Protein AF-A0AAD7CP14-F1 (afdb_monomer_lite)

Structure (mmC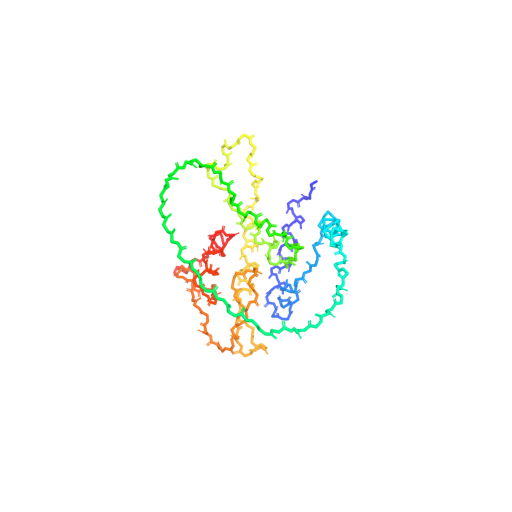IF, N/CA/C/O backbone):
data_AF-A0AAD7CP14-F1
#
_entry.id   AF-A0AAD7CP14-F1
#
loop_
_atom_site.group_PDB
_atom_site.id
_atom_site.type_symbol
_atom_site.label_atom_id
_atom_site.label_alt_id
_atom_site.label_comp_id
_atom_site.label_asym_id
_atom_site.label_entity_id
_atom_site.label_seq_id
_atom_site.pdbx_PDB_ins_code
_atom_site.Cartn_x
_atom_site.Cartn_y
_atom_site.Cartn_z
_atom_site.occupancy
_atom_site.B_iso_or_equiv
_atom_site.auth_seq_id
_atom_site.auth_comp_id
_atom_site.auth_asym_id
_atom_site.auth_atom_id
_atom_site.pdbx_PDB_model_num
ATOM 1 N N . PRO A 1 1 ? 14.178 -13.430 -18.174 1.00 68.81 1 PRO A N 1
ATOM 2 C CA . PRO A 1 1 ? 13.305 -12.297 -17.774 1.00 68.81 1 PRO A CA 1
ATOM 3 C C . PRO A 1 1 ? 11.847 -12.621 -18.118 1.00 68.81 1 PRO A C 1
ATOM 5 O O . PRO A 1 1 ? 11.617 -13.203 -19.173 1.00 68.81 1 PRO A O 1
ATOM 8 N N . TYR A 1 2 ? 10.896 -12.315 -17.233 1.00 84.12 2 TYR A N 1
ATOM 9 C CA . TYR A 1 2 ? 9.467 -12.432 -17.557 1.00 84.12 2 TYR A CA 1
ATOM 10 C C . TYR A 1 2 ? 9.058 -11.301 -18.503 1.00 84.12 2 TYR A C 1
ATOM 12 O O . TYR A 1 2 ? 9.671 -10.234 -18.464 1.00 84.12 2 TYR A O 1
ATOM 20 N N . ARG A 1 3 ? 8.051 -11.533 -19.349 1.00 92.69 3 ARG A N 1
ATOM 21 C CA . ARG A 1 3 ? 7.529 -10.497 -20.244 1.00 92.69 3 ARG A CA 1
ATOM 22 C C . ARG A 1 3 ? 6.666 -9.510 -19.466 1.00 92.69 3 ARG A C 1
ATOM 24 O O . ARG A 1 3 ? 5.916 -9.914 -18.576 1.00 92.69 3 ARG A O 1
ATOM 31 N N . ASP A 1 4 ? 6.726 -8.236 -19.837 1.00 92.50 4 ASP A N 1
ATOM 32 C CA . ASP A 1 4 ? 5.948 -7.186 -19.172 1.00 92.50 4 ASP A CA 1
ATOM 33 C C . ASP A 1 4 ? 4.435 -7.434 -19.275 1.00 92.50 4 ASP A C 1
ATOM 35 O O . ASP A 1 4 ? 3.702 -7.138 -18.331 1.00 92.50 4 ASP A O 1
ATOM 39 N N . GLU A 1 5 ? 3.963 -8.049 -20.366 1.00 95.12 5 GLU A N 1
ATOM 40 C CA . GLU A 1 5 ? 2.548 -8.396 -20.538 1.00 95.12 5 GLU A CA 1
ATOM 41 C C . GLU A 1 5 ? 2.063 -9.421 -19.500 1.00 95.12 5 GLU A C 1
ATOM 43 O O . GLU A 1 5 ? 0.985 -9.257 -18.923 1.00 95.12 5 GLU A O 1
ATOM 48 N N . ASP A 1 6 ? 2.873 -10.442 -19.207 1.00 95.69 6 ASP A N 1
ATOM 49 C CA . ASP A 1 6 ? 2.541 -11.484 -18.227 1.00 95.69 6 ASP A CA 1
ATOM 50 C C . ASP A 1 6 ? 2.514 -10.911 -16.803 1.00 95.69 6 ASP A C 1
ATOM 52 O O . ASP A 1 6 ? 1.639 -11.233 -15.987 1.00 95.69 6 ASP A O 1
ATOM 56 N N . VAL A 1 7 ? 3.460 -10.013 -16.503 1.00 94.75 7 VAL A N 1
ATOM 57 C CA . VAL A 1 7 ? 3.509 -9.279 -15.231 1.00 94.75 7 VAL A CA 1
ATOM 58 C C . VAL A 1 7 ? 2.275 -8.391 -15.091 1.00 94.75 7 VAL A C 1
ATOM 60 O O . VAL A 1 7 ? 1.623 -8.393 -14.043 1.00 94.75 7 VAL A O 1
ATOM 63 N N . LEU A 1 8 ? 1.919 -7.660 -16.148 1.00 96.00 8 LEU A N 1
ATOM 64 C CA . LEU A 1 8 ? 0.751 -6.790 -16.174 1.00 96.00 8 LEU A CA 1
ATOM 65 C C . LEU A 1 8 ? -0.546 -7.578 -15.953 1.00 96.00 8 LEU A C 1
ATOM 67 O O . LEU A 1 8 ? -1.340 -7.198 -15.090 1.00 96.00 8 LEU A O 1
ATOM 71 N N . LEU A 1 9 ? -0.738 -8.694 -16.664 1.00 97.38 9 LEU A N 1
ATOM 72 C CA . LEU A 1 9 ? -1.905 -9.567 -16.507 1.00 97.38 9 LEU A CA 1
ATOM 73 C C . LEU A 1 9 ? -2.018 -10.098 -15.070 1.00 97.38 9 LEU A C 1
ATOM 75 O O . LEU A 1 9 ? -3.093 -10.071 -14.464 1.00 97.38 9 LEU A O 1
ATOM 79 N N . SER A 1 10 ? -0.892 -10.509 -14.487 1.00 97.62 10 SER A N 1
ATOM 80 C CA . SER A 1 10 ? -0.830 -10.988 -13.103 1.00 97.62 10 SER A CA 1
ATOM 81 C C . SER A 1 10 ? -1.234 -9.902 -12.099 1.00 97.62 10 SER A C 1
ATOM 83 O O . SER A 1 10 ? -2.011 -10.158 -11.174 1.00 97.62 10 SER A O 1
ATOM 85 N N . LEU A 1 11 ? -0.757 -8.667 -12.286 1.00 98.12 11 LEU A N 1
ATOM 86 C CA . LEU A 1 11 ? -1.122 -7.534 -11.432 1.00 98.12 11 LEU A CA 1
ATOM 87 C C . LEU A 1 11 ? -2.588 -7.127 -11.608 1.00 98.12 11 LEU A C 1
ATOM 89 O O . LEU A 1 11 ? -3.245 -6.790 -10.625 1.00 98.12 11 LEU A O 1
ATOM 93 N N . GLN A 1 12 ? -3.136 -7.192 -12.819 1.00 98.31 12 GLN A N 1
ATOM 94 C CA . GLN A 1 12 ? -4.556 -6.929 -13.065 1.00 98.31 12 GLN A CA 1
ATOM 95 C C . GLN A 1 12 ? -5.452 -7.939 -12.343 1.00 98.31 12 GLN A C 1
ATOM 97 O O . GLN A 1 12 ? -6.387 -7.544 -11.636 1.00 98.31 12 GLN A O 1
ATOM 102 N N . LEU A 1 13 ? -5.128 -9.232 -12.440 1.00 98.44 13 LEU A N 1
ATOM 103 C CA . LEU A 1 13 ? -5.826 -10.282 -11.701 1.00 98.44 13 LEU A CA 1
ATOM 104 C C . LEU A 1 13 ? -5.729 -10.043 -10.189 1.00 98.44 13 LEU A C 1
ATOM 106 O O . LEU A 1 13 ? -6.739 -10.059 -9.484 1.00 98.44 13 LEU A O 1
ATOM 110 N N . LEU A 1 14 ? -4.531 -9.748 -9.681 1.00 98.31 14 LEU A N 1
ATOM 111 C CA . LEU A 1 14 ? -4.318 -9.487 -8.260 1.00 98.31 14 LEU A CA 1
ATOM 112 C C . LEU A 1 14 ? -5.059 -8.226 -7.778 1.00 98.31 14 LEU A C 1
ATOM 114 O O . LEU A 1 14 ? -5.601 -8.193 -6.668 1.00 98.31 14 LEU A O 1
ATOM 118 N N . ALA A 1 15 ? -5.152 -7.193 -8.616 1.00 98.31 15 ALA A N 1
ATOM 119 C CA . ALA A 1 15 ? -5.935 -5.990 -8.353 1.00 98.31 15 ALA A CA 1
ATOM 120 C C . ALA A 1 15 ? -7.433 -6.296 -8.261 1.00 98.31 15 ALA A C 1
ATOM 122 O O . ALA A 1 15 ? -8.113 -5.748 -7.393 1.00 98.31 15 ALA A O 1
ATOM 123 N N . TYR A 1 16 ? -7.944 -7.178 -9.121 1.00 98.25 16 TYR A N 1
ATOM 124 C CA . TYR A 1 16 ? -9.329 -7.630 -9.070 1.00 98.25 16 TYR A CA 1
ATOM 125 C C . TYR A 1 16 ? -9.607 -8.450 -7.806 1.00 98.25 16 TYR A C 1
ATOM 127 O O . TYR A 1 16 ? -10.492 -8.100 -7.025 1.00 98.25 16 TYR A O 1
ATOM 135 N N . LEU A 1 17 ? -8.795 -9.477 -7.549 1.00 98.12 17 LEU A N 1
ATOM 136 C CA . LEU A 1 17 ? -8.926 -10.357 -6.388 1.00 98.12 17 LEU A CA 1
ATOM 137 C C . LEU A 1 17 ? -8.793 -9.597 -5.059 1.00 98.12 17 LEU A C 1
ATOM 139 O O . LEU A 1 17 ? -9.545 -9.837 -4.117 1.00 98.12 17 LEU A O 1
ATOM 143 N N . SER A 1 18 ? -7.900 -8.607 -4.987 1.00 96.88 18 SER A N 1
ATOM 144 C CA . SER A 1 18 ? -7.745 -7.761 -3.795 1.00 96.88 18 SER A CA 1
ATOM 145 C C . SER A 1 18 ? -8.926 -6.813 -3.540 1.00 96.88 18 SER A C 1
ATOM 147 O O . SER A 1 18 ? -8.939 -6.131 -2.519 1.00 96.88 18 SER A O 1
ATOM 149 N N . LYS A 1 19 ? -9.956 -6.748 -4.394 1.00 94.62 19 LYS A N 1
ATOM 150 C CA . LYS A 1 19 ? -11.196 -6.026 -4.048 1.00 94.62 19 LYS A CA 1
ATOM 151 C C . LYS A 1 19 ? -11.982 -6.741 -2.947 1.00 94.62 19 LYS A C 1
ATOM 153 O O . LYS A 1 19 ? -12.671 -6.082 -2.167 1.00 94.62 19 LYS A O 1
ATOM 158 N N . TYR A 1 20 ? -11.847 -8.060 -2.850 1.00 93.75 20 TYR A N 1
ATOM 159 C CA . TYR A 1 20 ? -12.601 -8.890 -1.920 1.00 93.75 20 TYR A CA 1
ATOM 160 C C . TYR A 1 20 ? -11.902 -8.952 -0.549 1.00 93.75 20 TYR A C 1
ATOM 162 O O . TYR A 1 20 ? -10.724 -9.315 -0.486 1.00 93.75 20 TYR A O 1
ATOM 170 N N . PRO A 1 21 ? -12.582 -8.608 0.567 1.00 92.19 21 PRO A N 1
ATOM 171 C CA . PRO A 1 21 ? -11.963 -8.576 1.897 1.00 92.19 21 PRO A CA 1
ATOM 172 C C . PRO A 1 21 ? -11.294 -9.895 2.301 1.00 92.19 21 PRO A C 1
ATOM 174 O O . PRO A 1 21 ? -10.123 -9.888 2.667 1.00 92.19 21 PRO A O 1
ATOM 177 N N . HIS A 1 22 ? -11.985 -11.027 2.139 1.00 91.19 22 HIS A N 1
ATOM 178 C CA . HIS A 1 22 ? -11.466 -12.349 2.510 1.00 91.19 22 HIS A CA 1
ATOM 179 C C . HIS A 1 22 ? -10.177 -12.717 1.753 1.00 91.19 22 HIS A C 1
ATOM 181 O O . HIS A 1 22 ? -9.242 -13.258 2.342 1.00 91.19 22 HIS A O 1
ATOM 187 N N . VAL A 1 23 ? -10.074 -12.355 0.469 1.00 94.31 23 VAL A N 1
ATOM 188 C CA . VAL A 1 23 ? -8.858 -12.595 -0.320 1.00 94.31 23 VAL A CA 1
ATOM 189 C C . VAL A 1 23 ? -7.715 -11.685 0.135 1.00 94.31 23 VAL A C 1
ATOM 191 O O . VAL A 1 23 ? -6.586 -12.148 0.292 1.00 94.31 23 VAL A O 1
ATOM 194 N N . ARG A 1 24 ? -7.991 -10.405 0.432 1.00 94.12 24 ARG A N 1
ATOM 195 C CA . ARG A 1 24 ? -6.970 -9.501 0.995 1.00 94.12 24 ARG A CA 1
ATOM 196 C C . ARG A 1 24 ? -6.380 -10.043 2.291 1.00 94.12 24 ARG A C 1
ATOM 198 O O . ARG A 1 24 ? -5.167 -9.973 2.464 1.00 94.12 24 ARG A O 1
ATOM 205 N N . GLN A 1 25 ? -7.197 -10.626 3.167 1.00 90.56 25 GLN A N 1
ATOM 206 C CA . GLN A 1 25 ? -6.695 -11.250 4.396 1.00 90.56 25 GLN A CA 1
ATOM 207 C C . GLN A 1 25 ? -5.699 -12.378 4.104 1.00 90.56 25 GLN A C 1
ATOM 209 O O . GLN A 1 25 ? -4.627 -12.439 4.707 1.00 90.56 25 GLN A O 1
ATOM 214 N N . ALA A 1 26 ? -5.993 -13.228 3.118 1.00 92.25 26 ALA A N 1
ATOM 215 C CA . ALA A 1 26 ? -5.077 -14.288 2.696 1.00 92.25 26 ALA A CA 1
ATOM 216 C C . ALA A 1 26 ? -3.757 -13.747 2.105 1.00 92.25 26 ALA A C 1
ATOM 218 O O . ALA A 1 26 ? -2.709 -14.401 2.193 1.00 92.25 26 ALA A O 1
ATOM 219 N N . PHE A 1 27 ? -3.787 -12.550 1.515 1.00 93.75 27 PHE A N 1
ATOM 220 C CA . PHE A 1 27 ? -2.606 -11.865 0.986 1.00 93.75 27 PHE A CA 1
ATOM 221 C C . PHE A 1 27 ? -1.757 -11.194 2.063 1.00 93.75 27 PHE A C 1
ATOM 223 O O . PHE A 1 27 ? -0.543 -11.127 1.885 1.00 93.75 27 PHE A O 1
ATOM 230 N N . TYR A 1 28 ? -2.356 -10.780 3.183 1.00 90.81 28 TYR A N 1
ATOM 231 C CA . TYR A 1 28 ? -1.643 -10.266 4.356 1.00 90.81 28 TYR A CA 1
ATOM 232 C C . TYR A 1 28 ? -0.933 -11.344 5.173 1.00 90.81 28 TYR A C 1
ATOM 234 O O . TYR A 1 28 ? 0.012 -11.029 5.901 1.00 90.81 28 TYR A O 1
ATOM 242 N N . LYS A 1 29 ? -1.351 -12.611 5.047 1.00 88.88 29 LYS A N 1
ATOM 243 C CA . LYS A 1 29 ? -0.678 -13.735 5.704 1.00 88.88 29 LYS A CA 1
ATOM 244 C C . LYS A 1 29 ? 0.791 -13.773 5.278 1.00 88.88 29 LYS A C 1
ATOM 246 O O . LYS A 1 29 ? 1.100 -13.989 4.100 1.00 88.88 29 LYS A O 1
ATOM 251 N N . ARG A 1 30 ? 1.677 -13.560 6.253 1.00 86.19 30 ARG A N 1
ATOM 252 C CA . ARG A 1 30 ? 3.122 -13.682 6.074 1.00 86.19 30 ARG A CA 1
ATOM 253 C C . ARG A 1 30 ? 3.469 -15.109 5.684 1.00 86.19 30 ARG A C 1
ATOM 255 O O . ARG A 1 30 ? 2.870 -16.063 6.181 1.00 86.19 30 ARG A O 1
ATOM 262 N N . ARG A 1 31 ? 4.407 -15.236 4.757 1.00 82.25 31 ARG A N 1
ATOM 263 C CA . ARG A 1 31 ? 4.929 -16.515 4.292 1.00 82.25 31 ARG A CA 1
ATOM 264 C C . ARG A 1 31 ? 6.447 -16.464 4.360 1.00 82.25 31 ARG A C 1
ATOM 266 O O . ARG A 1 31 ? 7.054 -15.445 4.016 1.00 82.25 31 ARG A O 1
ATOM 273 N N . ASN A 1 32 ? 7.049 -17.566 4.794 1.00 72.06 32 ASN A N 1
ATOM 274 C CA . ASN A 1 32 ? 8.481 -17.793 4.650 1.00 72.06 32 ASN A CA 1
ATOM 275 C C . ASN A 1 32 ? 8.810 -17.669 3.156 1.00 72.06 32 ASN A C 1
ATOM 277 O O . ASN A 1 32 ? 8.048 -18.161 2.325 1.00 72.06 32 ASN A O 1
ATOM 281 N N . GLY A 1 33 ? 9.862 -16.907 2.840 1.00 64.31 33 GLY A N 1
ATOM 282 C CA . GLY A 1 33 ? 10.063 -16.287 1.529 1.00 64.31 33 GLY A CA 1
ATOM 283 C C . GLY A 1 33 ? 9.716 -17.163 0.319 1.00 64.31 33 GLY A C 1
ATOM 284 O O . GLY A 1 33 ? 10.075 -18.330 0.246 1.00 64.31 33 GLY A O 1
ATOM 285 N N . PHE A 1 34 ? 9.065 -16.553 -0.672 1.00 60.62 34 PHE A N 1
ATOM 286 C CA . PHE A 1 34 ? 8.613 -17.197 -1.914 1.00 60.62 34 PHE A CA 1
ATOM 287 C C . PHE A 1 34 ? 9.753 -17.606 -2.867 1.00 60.62 34 PHE A C 1
ATOM 289 O O . PHE A 1 34 ? 9.491 -18.134 -3.944 1.00 60.62 34 PHE A O 1
ATOM 296 N N . HIS A 1 35 ? 11.009 -17.329 -2.501 1.00 59.03 35 HIS A N 1
ATOM 297 C CA . HIS A 1 35 ? 12.187 -17.580 -3.324 1.00 59.03 35 HIS A CA 1
ATOM 298 C C . HIS A 1 35 ? 13.079 -18.654 -2.675 1.00 59.03 35 HIS A C 1
ATOM 300 O O . HIS A 1 35 ? 13.379 -18.532 -1.482 1.00 59.03 35 HIS A O 1
ATOM 306 N N . PRO A 1 36 ? 13.590 -19.645 -3.432 1.00 55.34 36 PRO A N 1
ATOM 307 C CA . PRO A 1 36 ? 14.471 -20.693 -2.905 1.00 55.34 36 PRO A CA 1
ATOM 308 C C . PRO A 1 36 ? 15.684 -20.133 -2.156 1.00 55.34 36 PRO A C 1
ATOM 310 O O . PRO A 1 36 ? 16.031 -20.621 -1.089 1.00 55.34 36 PRO A O 1
ATOM 313 N N . ALA A 1 37 ? 16.277 -19.038 -2.646 1.00 56.72 37 ALA A N 1
ATOM 314 C CA . ALA A 1 37 ? 17.387 -18.367 -1.958 1.00 56.72 37 ALA A CA 1
ATOM 315 C C . ALA A 1 37 ? 17.002 -17.811 -0.572 1.00 56.72 37 ALA A C 1
ATOM 317 O O . ALA A 1 37 ? 17.830 -17.796 0.333 1.00 56.72 37 ALA A O 1
ATOM 318 N N . SER A 1 38 ? 15.750 -17.382 -0.377 1.00 57.53 38 SER A N 1
ATOM 319 C CA . SER A 1 38 ? 15.258 -16.974 0.943 1.00 57.53 38 SER A CA 1
ATOM 320 C C . SER A 1 38 ? 15.061 -18.184 1.853 1.00 57.53 38 SER A C 1
ATOM 322 O O . SER A 1 38 ? 15.424 -18.114 3.019 1.00 57.53 38 SER A O 1
ATOM 324 N N . ALA A 1 39 ? 14.554 -19.303 1.327 1.00 59.31 39 ALA A N 1
ATOM 325 C CA . ALA A 1 39 ? 14.448 -20.554 2.079 1.00 59.31 39 ALA A CA 1
ATOM 326 C C . ALA A 1 39 ? 15.827 -21.102 2.495 1.00 59.31 39 ALA A C 1
ATOM 328 O O . ALA A 1 39 ? 15.995 -21.510 3.641 1.00 59.31 39 ALA A O 1
ATOM 329 N N . LEU A 1 40 ? 16.828 -21.031 1.610 1.00 63.47 40 LEU A N 1
ATOM 330 C CA . LEU A 1 40 ? 18.216 -21.409 1.896 1.00 63.47 40 LEU A CA 1
ATOM 331 C C . LEU A 1 40 ? 18.865 -20.482 2.929 1.00 63.47 40 LEU A C 1
ATOM 333 O O . LEU A 1 40 ? 19.515 -20.964 3.849 1.00 63.47 40 LEU A O 1
ATOM 337 N N . ALA A 1 41 ? 18.644 -19.168 2.833 1.00 62.12 41 ALA A N 1
ATOM 338 C CA . ALA A 1 41 ? 19.122 -18.216 3.835 1.00 62.12 41 ALA A CA 1
ATOM 339 C C . ALA A 1 41 ? 18.476 -18.453 5.212 1.00 62.12 41 ALA A C 1
ATOM 341 O O . ALA A 1 41 ? 19.156 -18.371 6.230 1.00 62.12 41 ALA A O 1
ATOM 342 N N . LEU A 1 42 ? 17.182 -18.797 5.253 1.00 62.22 42 LEU A N 1
ATOM 343 C CA . LEU A 1 42 ? 16.503 -19.212 6.484 1.00 62.22 42 LEU A CA 1
ATOM 344 C C . LEU A 1 42 ? 17.068 -20.525 7.041 1.00 62.22 42 LEU A C 1
ATOM 346 O O . LEU A 1 42 ? 17.248 -20.638 8.249 1.00 62.22 42 LEU A O 1
ATOM 350 N N . ALA A 1 43 ? 17.317 -21.518 6.185 1.00 63.72 43 ALA A N 1
ATOM 351 C CA . ALA A 1 43 ? 17.895 -22.796 6.593 1.00 63.72 43 ALA A CA 1
ATOM 352 C C . ALA A 1 43 ? 19.315 -22.609 7.149 1.00 63.72 43 ALA A C 1
ATOM 354 O O . ALA A 1 43 ? 19.639 -23.173 8.188 1.00 63.72 43 ALA A O 1
ATOM 355 N N . ALA A 1 44 ? 20.121 -21.752 6.516 1.00 65.75 44 ALA A N 1
ATOM 356 C CA . ALA A 1 44 ? 21.448 -21.378 6.993 1.00 65.75 44 ALA A CA 1
ATOM 357 C C . ALA A 1 44 ? 21.393 -20.623 8.332 1.00 65.75 44 ALA A C 1
ATOM 359 O O . ALA A 1 44 ? 22.163 -20.933 9.235 1.00 65.75 44 ALA A O 1
ATOM 360 N N . ALA A 1 45 ? 20.454 -19.684 8.496 1.00 65.19 45 ALA A N 1
ATOM 361 C CA . ALA A 1 45 ? 20.257 -18.972 9.760 1.00 65.19 45 ALA A CA 1
ATOM 362 C C . ALA A 1 45 ? 19.815 -19.913 10.895 1.00 65.19 45 ALA A C 1
ATOM 364 O O . ALA A 1 45 ? 20.333 -19.815 12.000 1.00 65.19 45 ALA A O 1
ATOM 365 N N . LYS A 1 46 ? 18.920 -20.872 10.613 1.00 64.75 46 LYS A N 1
ATOM 366 C CA . LYS A 1 46 ? 18.505 -21.901 11.581 1.00 64.75 46 LYS A CA 1
ATOM 367 C C . LYS A 1 46 ? 19.617 -22.893 11.925 1.00 64.75 46 LYS A C 1
ATOM 369 O O . LYS A 1 46 ? 19.674 -23.353 13.054 1.00 64.75 46 LYS A O 1
ATOM 374 N N . ALA A 1 47 ? 20.492 -23.227 10.978 1.00 65.62 47 ALA A N 1
ATOM 375 C CA . ALA A 1 47 ? 21.649 -24.086 11.235 1.00 65.62 47 ALA A CA 1
ATOM 376 C C . ALA A 1 47 ? 22.734 -23.388 12.079 1.00 65.62 47 ALA A C 1
ATOM 378 O O . ALA A 1 47 ? 23.549 -24.063 12.701 1.00 65.62 47 ALA A O 1
ATOM 379 N N . ALA A 1 48 ? 22.739 -22.050 12.106 1.00 64.06 48 ALA A N 1
ATOM 380 C CA . ALA A 1 48 ? 23.639 -21.244 12.926 1.00 64.06 48 ALA A CA 1
ATOM 381 C C . ALA A 1 48 ? 23.125 -21.011 14.364 1.00 64.06 48 ALA A C 1
ATOM 383 O O . ALA A 1 48 ? 23.897 -20.574 15.216 1.00 64.06 48 ALA A O 1
ATOM 384 N N . GLU A 1 49 ? 21.857 -21.322 14.662 1.00 55.38 49 GLU A N 1
ATOM 385 C CA . GLU A 1 49 ? 21.338 -21.363 16.035 1.00 55.38 49 GLU A CA 1
ATOM 386 C C . GLU A 1 49 ? 21.771 -22.678 16.708 1.00 55.38 49 GLU A C 1
ATOM 388 O O . GLU A 1 49 ? 21.089 -23.701 16.655 1.00 55.38 49 GLU A O 1
ATOM 393 N N . ILE A 1 50 ? 22.949 -22.660 17.334 1.00 57.41 50 ILE A N 1
ATOM 394 C CA . ILE A 1 50 ? 23.418 -23.725 18.231 1.00 57.41 50 ILE A CA 1
ATOM 395 C C . ILE A 1 50 ? 22.486 -23.756 19.459 1.00 57.41 50 ILE A C 1
ATOM 397 O O . ILE A 1 50 ? 22.260 -22.700 20.054 1.00 57.41 50 ILE A O 1
ATOM 401 N N . PRO A 1 51 ? 21.955 -24.916 19.895 1.00 49.28 51 PRO A N 1
ATOM 402 C CA . PRO A 1 51 ? 21.168 -24.977 21.120 1.00 49.28 51 PRO A CA 1
ATOM 403 C C . PRO A 1 51 ? 22.083 -24.714 22.321 1.00 49.28 51 PRO A C 1
ATOM 405 O O . PRO A 1 51 ? 22.934 -25.543 22.653 1.00 49.28 51 PRO A O 1
ATOM 408 N N . GLU A 1 52 ? 21.916 -23.565 22.983 1.00 48.81 52 GLU A N 1
ATOM 409 C CA . GLU A 1 52 ? 22.542 -23.336 24.283 1.00 48.81 52 GLU A CA 1
ATOM 410 C C . GLU A 1 52 ? 22.034 -24.389 25.273 1.00 48.81 52 GLU A C 1
ATOM 412 O O . GLU A 1 52 ? 20.850 -24.481 25.605 1.00 48.81 52 GLU A O 1
ATOM 417 N N . LYS A 1 53 ? 22.961 -25.234 25.716 1.00 41.66 53 LYS A N 1
ATOM 418 C CA . LYS A 1 53 ? 22.732 -26.274 26.712 1.00 41.66 53 LYS A CA 1
ATOM 419 C C . LYS A 1 53 ? 22.444 -25.585 28.058 1.00 41.66 53 LYS A C 1
ATOM 421 O O . LYS A 1 53 ? 23.288 -24.809 28.504 1.00 41.66 53 LYS A O 1
ATOM 426 N N . PRO A 1 54 ? 21.311 -25.843 28.736 1.00 40.88 54 PRO A N 1
ATOM 427 C CA . PRO A 1 54 ? 21.024 -25.182 30.002 1.00 40.88 54 PRO A CA 1
ATOM 428 C C . PRO A 1 54 ? 21.961 -25.730 31.086 1.00 40.88 54 PRO A C 1
ATOM 430 O O . PRO A 1 54 ? 21.987 -26.930 31.365 1.00 40.88 54 PRO A O 1
ATOM 433 N N . MET A 1 55 ? 22.758 -24.841 31.674 1.00 40.38 55 MET A N 1
ATOM 434 C CA . MET A 1 55 ? 23.657 -25.148 32.786 1.00 40.38 55 MET A CA 1
ATOM 435 C C . MET A 1 55 ? 22.846 -25.261 34.094 1.00 40.38 55 MET A C 1
ATOM 437 O O . MET A 1 55 ? 21.947 -24.443 34.315 1.00 40.38 55 MET A O 1
ATOM 441 N N . PRO A 1 56 ? 23.104 -26.252 34.970 1.00 41.25 56 PRO A N 1
ATOM 442 C CA . PRO A 1 56 ? 22.336 -26.414 36.200 1.00 41.25 56 PRO A CA 1
ATOM 443 C C . PRO A 1 56 ? 22.735 -25.368 37.253 1.00 41.25 56 PRO A C 1
ATOM 445 O O . PRO A 1 56 ? 23.915 -25.081 37.453 1.00 41.25 56 PRO A O 1
ATOM 448 N N . LYS A 1 57 ? 21.728 -24.813 37.941 1.00 40.94 57 LYS A N 1
ATOM 449 C CA . LYS A 1 57 ? 21.886 -23.929 39.106 1.00 40.94 57 LYS A CA 1
ATOM 450 C C . LYS A 1 57 ? 22.457 -24.703 40.300 1.00 40.94 57 LYS A C 1
ATOM 452 O O . LYS A 1 57 ? 21.961 -25.779 40.621 1.00 40.94 57 LYS A O 1
ATOM 457 N N . ALA A 1 58 ? 23.413 -24.097 41.000 1.00 39.00 58 ALA A N 1
ATOM 458 C CA . ALA A 1 58 ? 23.846 -24.484 42.344 1.00 39.00 58 ALA A CA 1
ATOM 459 C C . ALA A 1 58 ? 23.681 -23.284 43.309 1.00 39.00 58 ALA A C 1
ATOM 461 O O . ALA A 1 58 ? 23.571 -22.151 42.831 1.00 39.00 58 ALA A O 1
ATOM 462 N N . PRO A 1 59 ? 23.558 -23.524 44.628 1.00 41.56 59 PRO A N 1
ATOM 463 C CA . PRO A 1 59 ? 22.655 -22.769 45.492 1.00 41.56 59 PRO A CA 1
ATOM 464 C C . PRO A 1 59 ? 23.276 -21.557 46.198 1.00 41.56 59 PRO A C 1
ATOM 466 O O . PRO A 1 59 ? 24.487 -21.387 46.298 1.00 41.56 59 PRO A O 1
ATOM 469 N N . GLU A 1 60 ? 22.358 -20.733 46.689 1.00 39.44 60 GLU A N 1
ATOM 470 C CA . GLU A 1 60 ? 22.498 -19.472 47.408 1.00 39.44 60 GLU A CA 1
ATOM 471 C C . GLU A 1 60 ? 23.119 -19.635 48.807 1.00 39.44 60 GLU A C 1
ATOM 473 O O . GLU A 1 60 ? 22.609 -20.402 49.623 1.00 39.44 60 GLU A O 1
ATOM 478 N N . ILE A 1 61 ? 24.180 -18.870 49.099 1.00 35.94 61 ILE A N 1
ATOM 479 C CA . ILE A 1 61 ? 24.631 -18.540 50.461 1.00 35.94 61 ILE A CA 1
ATOM 480 C C . ILE A 1 61 ? 25.130 -17.083 50.462 1.00 35.94 61 ILE A C 1
ATOM 482 O O . ILE A 1 61 ? 26.055 -16.728 49.735 1.00 35.94 61 ILE A O 1
ATOM 486 N N . ALA A 1 62 ? 24.518 -16.249 51.298 1.00 39.44 62 ALA A N 1
ATOM 487 C CA . ALA A 1 62 ? 25.023 -14.951 51.762 1.00 39.44 62 ALA A CA 1
ATOM 488 C C . ALA A 1 62 ? 25.300 -15.065 53.284 1.00 39.44 62 ALA A C 1
ATOM 490 O O . ALA A 1 62 ? 24.987 -16.118 53.847 1.00 39.44 62 ALA A O 1
ATOM 491 N N . PRO A 1 63 ? 25.757 -14.028 54.020 1.00 49.62 63 PRO A N 1
ATOM 492 C CA . PRO A 1 63 ? 26.304 -12.717 53.635 1.00 49.62 63 PRO A C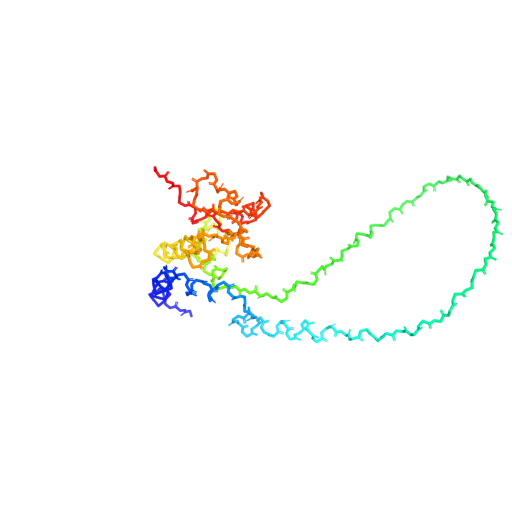A 1
ATOM 493 C C . PRO A 1 63 ? 27.645 -12.397 54.355 1.00 49.62 63 PRO A C 1
ATOM 495 O O . PRO A 1 63 ? 28.010 -13.083 55.301 1.00 49.62 63 PRO A O 1
ATOM 498 N N . ALA A 1 64 ? 28.349 -11.317 53.979 1.00 31.92 64 ALA A N 1
ATOM 499 C CA . ALA A 1 64 ? 28.968 -10.377 54.938 1.00 31.92 64 ALA A CA 1
ATOM 500 C C . ALA A 1 64 ? 29.743 -9.228 54.261 1.00 31.92 64 ALA A C 1
ATOM 502 O O . ALA A 1 64 ? 30.472 -9.387 53.289 1.00 31.92 64 ALA A O 1
ATOM 503 N N . SER A 1 65 ? 29.555 -8.068 54.875 1.00 32.25 65 SER A N 1
ATOM 504 C CA . SER A 1 65 ? 30.123 -6.727 54.725 1.00 32.25 65 SER A CA 1
ATOM 505 C C . SER A 1 65 ? 31.652 -6.586 54.821 1.00 32.25 65 SER A C 1
ATOM 507 O O . SER A 1 65 ? 32.270 -7.242 55.652 1.00 32.25 65 SER A O 1
ATOM 509 N N . SER A 1 66 ? 32.234 -5.580 54.147 1.00 34.78 66 SER A N 1
ATOM 510 C CA . SER A 1 66 ? 32.882 -4.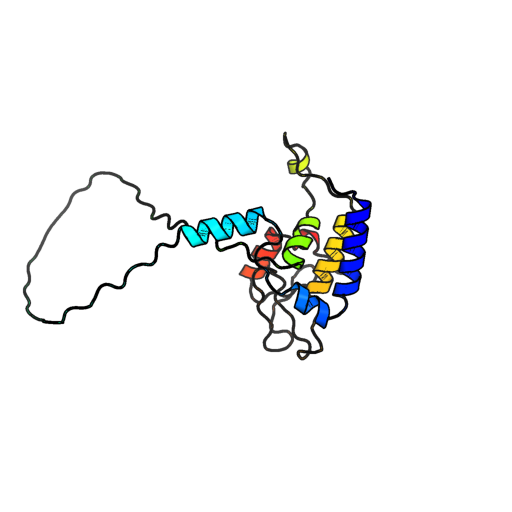411 54.799 1.00 34.78 66 SER A CA 1
ATOM 511 C C . SER A 1 66 ? 33.628 -3.484 53.814 1.00 34.78 66 SER A C 1
ATOM 513 O O . SER A 1 66 ? 34.027 -3.871 52.722 1.00 34.78 66 SER A O 1
ATOM 515 N N . SER A 1 67 ? 33.731 -2.218 54.223 1.00 33.69 67 SER A N 1
ATOM 516 C CA . SER A 1 67 ? 34.119 -1.005 53.488 1.00 33.69 67 SER A CA 1
ATOM 517 C C . SER A 1 67 ? 35.629 -0.758 53.314 1.00 33.69 67 SER A C 1
ATOM 519 O O . SER A 1 67 ? 36.409 -1.106 54.192 1.00 33.69 67 SER A O 1
ATOM 521 N N . SER A 1 68 ? 36.019 0.015 52.284 1.00 35.72 68 SER A N 1
ATOM 522 C CA . SER A 1 68 ? 36.993 1.150 52.324 1.00 35.72 68 SER A CA 1
ATOM 523 C C . SER A 1 68 ? 37.213 1.721 50.898 1.00 35.72 68 SER A C 1
ATOM 525 O O . SER A 1 68 ? 37.368 0.956 49.957 1.00 35.72 68 SER A O 1
ATOM 527 N N . ARG A 1 69 ? 36.911 3.010 50.620 1.00 32.56 69 ARG A N 1
ATOM 528 C CA . ARG A 1 69 ? 37.820 4.198 50.520 1.00 32.56 69 ARG A CA 1
ATOM 529 C C . ARG A 1 69 ? 39.082 3.957 49.658 1.00 32.56 69 ARG A C 1
ATOM 531 O O . ARG A 1 69 ? 39.755 2.975 49.897 1.00 32.56 69 ARG A O 1
ATOM 538 N N . ALA A 1 70 ? 39.588 4.823 48.774 1.00 29.81 70 ALA A N 1
ATOM 539 C CA . ALA A 1 70 ? 39.217 6.104 48.161 1.00 29.81 70 ALA A CA 1
ATOM 540 C C . ALA A 1 70 ? 40.287 6.443 47.071 1.00 29.81 70 ALA A C 1
ATOM 542 O O . ALA A 1 70 ? 41.383 5.895 47.119 1.00 29.81 70 ALA A O 1
ATOM 543 N N . SER A 1 71 ? 39.984 7.423 46.202 1.00 34.16 71 SER A N 1
ATOM 544 C CA . SER A 1 71 ? 40.914 8.421 45.603 1.00 34.16 71 SER A CA 1
ATOM 545 C C . SER A 1 71 ? 41.586 8.215 44.218 1.00 34.16 71 SER A C 1
ATOM 547 O O . SER A 1 71 ? 42.491 7.412 44.037 1.00 34.16 71 SER A O 1
ATOM 549 N N . THR A 1 72 ? 41.194 9.136 43.316 1.00 29.75 72 THR A N 1
ATOM 550 C CA . THR A 1 72 ? 41.988 10.016 42.409 1.00 29.75 72 THR A CA 1
ATOM 551 C C . THR A 1 72 ? 42.736 9.504 41.159 1.00 29.75 72 THR A C 1
ATOM 553 O O . THR A 1 72 ? 43.801 8.914 41.248 1.00 29.75 72 THR A O 1
ATOM 556 N N . SER A 1 73 ? 42.212 9.962 40.006 1.00 32.25 73 SER A N 1
ATOM 557 C CA . SER A 1 73 ? 42.864 10.687 38.886 1.00 32.25 73 SER A CA 1
ATOM 558 C C . SER A 1 73 ? 44.023 10.065 38.087 1.00 32.25 73 SER A C 1
ATOM 560 O O . SER A 1 73 ? 45.153 10.060 38.552 1.00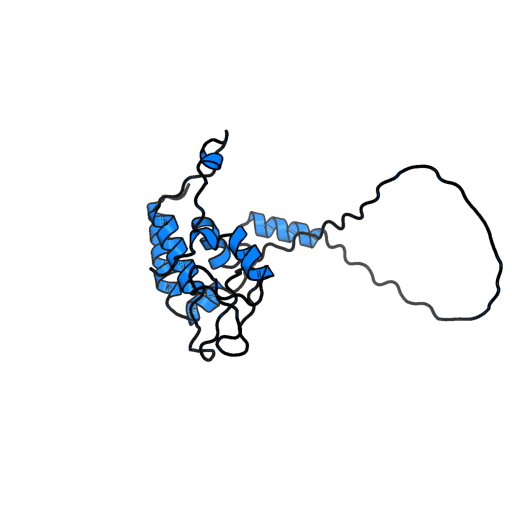 32.25 73 SER A O 1
ATOM 562 N N . ALA A 1 74 ? 43.784 9.762 36.801 1.00 30.62 74 ALA A N 1
ATOM 563 C CA . ALA A 1 74 ? 44.353 10.469 35.632 1.00 30.62 74 ALA A CA 1
ATOM 564 C C . ALA A 1 74 ? 44.137 9.672 34.325 1.00 30.62 74 ALA A C 1
ATOM 566 O O . ALA A 1 74 ? 44.137 8.446 34.304 1.00 30.62 74 ALA A O 1
ATOM 567 N N . ALA A 1 75 ? 43.915 10.411 33.239 1.00 34.44 75 ALA A N 1
ATOM 568 C CA . ALA A 1 75 ? 43.562 9.956 31.896 1.00 34.44 75 ALA A CA 1
ATOM 569 C C . ALA A 1 75 ? 44.662 9.147 31.192 1.00 34.44 75 ALA A C 1
ATOM 571 O O . ALA A 1 75 ? 45.824 9.480 31.376 1.00 34.44 75 ALA A O 1
ATOM 572 N N . THR A 1 76 ? 44.301 8.213 30.293 1.00 28.78 76 THR A N 1
ATOM 573 C CA . THR A 1 76 ? 44.848 8.095 28.916 1.00 28.78 76 THR A CA 1
ATOM 574 C C . THR A 1 76 ? 43.989 7.144 28.047 1.00 28.78 76 THR A C 1
ATOM 576 O O . THR A 1 76 ? 43.635 6.056 28.478 1.00 28.78 76 THR A O 1
ATOM 579 N N . ALA A 1 77 ? 43.702 7.592 26.817 1.00 29.70 77 ALA A N 1
ATOM 580 C CA . ALA A 1 77 ? 43.486 6.856 25.558 1.00 29.70 77 ALA A CA 1
ATOM 581 C C . ALA A 1 77 ? 42.408 5.750 25.406 1.00 29.70 77 ALA A C 1
ATOM 583 O O . ALA A 1 77 ? 42.544 4.623 25.860 1.00 29.70 77 ALA A O 1
ATOM 584 N N . LEU A 1 78 ? 41.417 6.088 24.567 1.00 33.53 78 LEU A N 1
ATOM 585 C CA . LEU A 1 78 ? 41.001 5.370 23.348 1.00 33.53 78 LEU A CA 1
ATOM 586 C C . LEU A 1 78 ? 40.952 3.831 23.399 1.00 33.53 78 LEU A C 1
ATOM 588 O O . LEU A 1 78 ? 41.965 3.160 23.250 1.00 33.53 78 LEU A O 1
ATOM 592 N N . THR A 1 79 ? 39.739 3.281 23.370 1.00 31.91 79 THR A N 1
ATOM 593 C CA . THR A 1 79 ? 39.365 2.249 22.385 1.00 31.91 79 THR A CA 1
ATOM 594 C C . THR A 1 79 ? 37.846 2.143 22.300 1.00 31.91 79 THR A C 1
ATOM 596 O O . THR A 1 79 ? 37.143 1.884 23.273 1.00 31.91 79 THR A O 1
ATOM 599 N N . SER A 1 80 ? 37.340 2.393 21.099 1.00 40.78 80 SER A N 1
ATOM 600 C CA . SER A 1 80 ? 35.954 2.199 20.708 1.00 40.78 80 SER A CA 1
ATOM 601 C C . SER A 1 80 ? 35.593 0.716 20.775 1.00 40.78 80 SER A C 1
ATOM 603 O O . SER A 1 80 ? 36.099 -0.075 19.985 1.00 40.78 80 SER A O 1
ATOM 605 N N . ALA A 1 81 ? 34.662 0.350 21.649 1.00 32.19 81 ALA A N 1
ATOM 606 C CA . ALA A 1 81 ? 33.910 -0.894 21.535 1.00 32.19 81 ALA A CA 1
ATOM 607 C C . ALA A 1 81 ? 32.424 -0.535 21.475 1.00 32.19 81 ALA A C 1
ATOM 609 O O . ALA A 1 81 ? 31.672 -0.666 22.436 1.00 32.19 81 ALA A O 1
ATOM 610 N N . ALA A 1 82 ? 32.016 0.000 20.322 1.00 34.75 82 ALA A N 1
ATOM 611 C CA . ALA A 1 82 ? 30.614 0.056 19.960 1.00 34.75 82 ALA A CA 1
ATOM 612 C C . ALA A 1 82 ? 30.133 -1.391 19.815 1.00 34.75 82 ALA A C 1
ATOM 614 O O . ALA A 1 82 ? 30.434 -2.057 18.823 1.00 34.75 82 ALA A O 1
ATOM 615 N N . SER A 1 83 ? 29.419 -1.867 20.833 1.00 31.61 83 SER A N 1
ATOM 616 C CA . SER A 1 83 ? 28.701 -3.136 20.855 1.00 31.61 83 SER A CA 1
ATOM 617 C C . SER A 1 83 ? 27.662 -3.146 19.736 1.00 31.61 83 SER A C 1
ATOM 619 O O . SER A 1 83 ? 26.485 -2.847 19.929 1.00 31.61 83 SER A O 1
ATOM 621 N N . THR A 1 84 ? 28.108 -3.463 18.526 1.00 33.62 84 THR A N 1
ATOM 622 C CA . THR A 1 84 ? 27.251 -3.785 17.394 1.00 33.62 84 THR A CA 1
ATOM 623 C C . THR A 1 84 ? 26.697 -5.175 17.658 1.00 33.62 84 THR A C 1
ATOM 625 O O . THR A 1 84 ? 27.196 -6.182 17.168 1.00 33.62 84 THR A O 1
ATOM 628 N N . SER A 1 85 ? 25.627 -5.231 18.453 1.00 35.28 85 SER A N 1
ATOM 629 C CA . SER A 1 85 ? 24.656 -6.310 18.314 1.00 35.28 85 SER A CA 1
ATOM 630 C C . SER A 1 85 ? 24.050 -6.160 16.923 1.00 35.28 85 SER A C 1
ATOM 632 O O . SER A 1 85 ? 23.059 -5.459 16.725 1.00 35.28 85 SER A O 1
ATOM 634 N N . ALA A 1 86 ? 24.719 -6.755 15.936 1.00 38.22 86 ALA A N 1
ATOM 635 C CA . ALA A 1 86 ? 24.164 -7.007 14.624 1.00 38.22 86 ALA A CA 1
ATOM 636 C C . ALA A 1 86 ? 22.976 -7.944 14.841 1.00 38.22 86 ALA A C 1
ATOM 638 O O . ALA A 1 86 ? 23.123 -9.163 14.871 1.00 38.22 86 ALA A O 1
ATOM 639 N N . ALA A 1 87 ? 21.809 -7.347 15.091 1.00 40.34 87 ALA A N 1
ATOM 640 C CA . ALA A 1 87 ? 20.551 -8.051 15.190 1.00 40.34 87 ALA A CA 1
ATOM 641 C C . ALA A 1 87 ? 20.435 -8.943 13.953 1.00 40.34 87 ALA A C 1
ATOM 643 O O . ALA A 1 87 ? 20.402 -8.447 12.821 1.00 40.34 87 ALA A O 1
ATOM 644 N N . ALA A 1 88 ? 20.453 -10.256 14.184 1.00 40.22 88 ALA A N 1
ATOM 645 C CA . ALA A 1 88 ? 20.246 -11.263 13.164 1.00 40.22 88 ALA A CA 1
ATOM 646 C C . ALA A 1 88 ? 19.018 -10.845 12.354 1.00 40.22 88 ALA A C 1
ATOM 648 O O . ALA A 1 88 ? 17.929 -10.711 12.910 1.00 40.22 88 ALA A O 1
ATOM 649 N N . ARG A 1 89 ? 19.204 -10.542 11.061 1.00 44.03 89 ARG A N 1
ATOM 650 C CA . ARG A 1 89 ? 18.101 -10.164 10.170 1.00 44.03 89 ARG A CA 1
ATOM 651 C C . ARG A 1 89 ? 17.087 -11.304 10.241 1.00 44.03 89 ARG A C 1
ATOM 653 O O . ARG A 1 89 ? 17.415 -12.387 9.751 1.00 44.03 89 ARG A O 1
ATOM 660 N N . PRO A 1 90 ? 15.902 -11.114 10.849 1.00 47.44 90 PRO A N 1
ATOM 661 C CA . PRO A 1 90 ? 14.962 -12.206 10.964 1.00 47.44 90 PRO A CA 1
ATOM 662 C C . PRO A 1 90 ? 14.610 -12.650 9.550 1.00 47.44 90 PRO A C 1
ATOM 664 O O . PRO A 1 90 ? 14.475 -11.821 8.642 1.00 47.44 90 PRO A O 1
ATOM 667 N N . ALA A 1 91 ? 14.532 -13.969 9.379 1.00 51.78 91 ALA A N 1
ATOM 668 C CA . ALA A 1 91 ? 13.890 -14.640 8.263 1.00 51.78 91 ALA A CA 1
ATOM 669 C C . ALA A 1 91 ? 12.865 -13.716 7.586 1.00 51.78 91 ALA A C 1
ATOM 671 O O . ALA A 1 91 ? 11.910 -13.307 8.242 1.00 51.78 91 ALA A O 1
ATOM 672 N N . LEU A 1 92 ? 13.098 -13.334 6.321 1.00 61.91 92 LEU A N 1
ATOM 673 C CA . LEU A 1 92 ? 12.293 -12.348 5.584 1.00 61.91 92 LEU A CA 1
ATOM 674 C C . LEU A 1 92 ? 10.884 -12.894 5.311 1.00 61.91 92 LEU A C 1
ATOM 676 O O . LEU A 1 92 ? 10.537 -13.264 4.188 1.00 61.91 92 LEU A O 1
ATOM 680 N N . GLU A 1 93 ? 10.074 -12.978 6.355 1.00 69.50 93 GLU A N 1
ATOM 681 C CA . GLU A 1 93 ? 8.652 -13.207 6.266 1.00 69.50 93 GLU A CA 1
ATOM 682 C C . GLU A 1 93 ? 8.036 -12.011 5.556 1.00 69.50 93 GLU A C 1
ATOM 684 O O . GLU A 1 93 ? 8.003 -10.890 6.065 1.00 69.50 93 GLU A O 1
ATOM 689 N N . THR A 1 94 ? 7.563 -12.256 4.342 1.00 85.75 94 THR A N 1
ATOM 690 C CA . THR A 1 94 ? 6.938 -11.237 3.509 1.00 85.75 94 THR A CA 1
ATOM 691 C C . THR A 1 94 ? 5.505 -11.641 3.216 1.00 85.75 94 THR A C 1
ATOM 693 O O . THR A 1 94 ? 5.122 -12.810 3.318 1.00 85.75 94 THR A O 1
ATOM 696 N N . ASN A 1 95 ? 4.682 -10.664 2.879 1.00 91.44 95 ASN A N 1
ATOM 697 C CA . ASN A 1 95 ? 3.326 -10.892 2.411 1.00 91.44 95 ASN A CA 1
ATOM 698 C C . ASN A 1 95 ? 3.210 -10.414 0.958 1.00 91.44 95 ASN A C 1
ATOM 700 O O . ASN A 1 95 ? 4.124 -9.784 0.420 1.00 91.44 95 ASN A O 1
ATOM 704 N N . VAL A 1 96 ? 2.097 -10.738 0.302 1.00 94.38 96 VAL A N 1
ATOM 705 C CA . VAL A 1 96 ? 1.936 -10.436 -1.127 1.00 94.38 96 VAL A CA 1
ATOM 706 C C . VAL A 1 96 ? 1.977 -8.924 -1.374 1.00 94.38 96 VAL A C 1
ATOM 708 O O . VAL A 1 96 ? 2.597 -8.481 -2.336 1.00 94.38 96 VAL A O 1
ATOM 711 N N . PHE A 1 97 ? 1.400 -8.112 -0.484 1.00 95.81 97 PHE A N 1
ATOM 712 C CA . PHE A 1 97 ? 1.413 -6.654 -0.627 1.00 95.81 97 PHE A CA 1
ATOM 713 C C . PHE A 1 97 ? 2.815 -6.061 -0.479 1.00 95.81 97 PHE A C 1
ATOM 715 O O . PHE A 1 97 ? 3.176 -5.195 -1.265 1.00 95.81 97 PHE A O 1
ATOM 722 N N . SER A 1 98 ? 3.638 -6.565 0.443 1.00 93.12 98 SER A N 1
ATOM 723 C CA . SER A 1 98 ? 5.047 -6.160 0.563 1.00 93.12 98 SER A CA 1
ATOM 724 C C . SER A 1 98 ? 5.859 -6.445 -0.707 1.00 93.12 98 SER A C 1
ATOM 726 O O . SER A 1 98 ? 6.786 -5.704 -1.024 1.00 93.12 98 SER A O 1
ATOM 728 N N . LEU A 1 99 ? 5.524 -7.502 -1.457 1.00 92.94 99 LEU A N 1
ATOM 729 C CA . LEU A 1 99 ? 6.149 -7.776 -2.756 1.00 92.94 99 LEU A CA 1
ATOM 730 C C . LEU A 1 99 ? 5.653 -6.810 -3.833 1.00 92.94 99 LEU A C 1
ATOM 732 O O . LEU A 1 99 ? 6.461 -6.234 -4.558 1.00 92.94 99 LEU A O 1
ATOM 736 N N . VAL A 1 100 ? 4.336 -6.611 -3.911 1.00 96.00 100 VAL A N 1
ATOM 737 C CA . VAL A 1 100 ? 3.709 -5.708 -4.887 1.00 96.00 100 VAL A CA 1
ATOM 738 C C . VAL A 1 100 ? 4.140 -4.258 -4.677 1.00 96.00 100 VAL A C 1
ATOM 740 O O . VAL A 1 100 ? 4.312 -3.531 -5.651 1.00 96.00 100 VAL A O 1
ATOM 743 N N . GLU A 1 101 ? 4.365 -3.828 -3.434 1.00 95.38 101 GLU A N 1
ATOM 744 C CA . GLU A 1 101 ? 4.780 -2.459 -3.118 1.00 95.38 101 GLU A CA 1
ATOM 745 C C . GLU A 1 101 ? 6.062 -2.056 -3.858 1.00 95.38 101 GLU A C 1
ATOM 747 O O . GLU A 1 101 ? 6.169 -0.924 -4.325 1.00 95.38 101 GLU A O 1
ATOM 752 N N . ARG A 1 102 ? 6.984 -2.995 -4.090 1.00 92.50 102 ARG A N 1
ATOM 753 C CA . ARG A 1 102 ? 8.220 -2.745 -4.850 1.00 92.50 102 ARG A CA 1
ATOM 754 C C . ARG A 1 102 ? 7.962 -2.383 -6.312 1.00 92.50 102 ARG A C 1
ATOM 756 O O . ARG A 1 102 ? 8.691 -1.578 -6.878 1.00 92.50 102 ARG A O 1
ATOM 763 N N . PHE A 1 103 ? 6.889 -2.906 -6.909 1.00 94.25 103 PHE A N 1
ATOM 764 C CA . PHE A 1 103 ? 6.478 -2.558 -8.275 1.00 94.25 103 PHE A CA 1
ATOM 765 C C . PHE A 1 103 ? 5.871 -1.154 -8.368 1.00 94.25 103 PHE A C 1
ATOM 767 O O . PHE A 1 103 ? 5.638 -0.661 -9.467 1.00 94.25 103 PHE A O 1
ATOM 774 N N . THR A 1 104 ? 5.612 -0.487 -7.238 1.00 94.81 104 THR A N 1
ATOM 775 C CA . THR A 1 104 ? 5.140 0.905 -7.244 1.00 94.81 104 THR A CA 1
ATOM 776 C C . THR A 1 104 ? 6.272 1.913 -7.418 1.00 94.81 104 THR A C 1
ATOM 778 O O . THR A 1 104 ? 5.996 3.080 -7.687 1.00 94.81 104 THR A O 1
ATOM 781 N N . PHE A 1 105 ? 7.532 1.493 -7.262 1.00 92.31 105 PHE A N 1
ATOM 782 C CA . PHE A 1 105 ? 8.662 2.411 -7.202 1.00 92.31 105 PHE A CA 1
ATOM 783 C C . PHE A 1 105 ? 8.889 3.103 -8.539 1.00 92.31 105 PHE A C 1
ATOM 785 O O . PHE A 1 105 ? 8.838 2.493 -9.608 1.00 92.31 105 PHE A O 1
ATOM 792 N N . ARG A 1 106 ? 9.173 4.400 -8.444 1.00 88.31 106 ARG A N 1
ATOM 793 C CA . ARG A 1 106 ? 9.537 5.253 -9.569 1.00 88.31 106 ARG A CA 1
ATOM 794 C C . ARG A 1 106 ? 10.947 5.767 -9.315 1.00 88.31 106 ARG A C 1
ATOM 796 O O . ARG A 1 106 ? 11.091 6.549 -8.372 1.00 88.31 106 ARG A O 1
ATOM 803 N N . PRO A 1 107 ? 11.946 5.327 -10.104 1.00 82.12 107 PRO A N 1
ATOM 804 C CA . PRO A 1 107 ? 13.292 5.871 -10.015 1.00 82.12 107 PRO A CA 1
ATOM 805 C C . PRO A 1 107 ? 13.254 7.392 -10.136 1.00 82.12 107 PRO A C 1
ATOM 807 O O . PRO A 1 107 ? 12.501 7.929 -10.958 1.00 82.12 107 PRO A O 1
ATOM 810 N N . SER A 1 108 ? 14.029 8.089 -9.310 1.00 80.94 108 SER A N 1
ATOM 811 C CA . SER A 1 108 ? 14.226 9.524 -9.515 1.00 80.94 108 SER A CA 1
ATOM 812 C C . SER A 1 108 ? 15.093 9.771 -10.753 1.00 80.94 108 SER A C 1
ATOM 814 O O . SER A 1 108 ? 15.806 8.882 -11.225 1.00 80.94 108 SER A O 1
ATOM 816 N N . SER A 1 109 ? 15.077 11.004 -11.267 1.00 78.38 109 SER A N 1
ATOM 817 C CA . SER A 1 109 ? 15.975 11.406 -12.357 1.00 78.38 109 SER A CA 1
ATOM 818 C C . SER A 1 109 ? 17.438 11.109 -12.000 1.00 78.38 109 SER A C 1
ATOM 820 O O . SER A 1 109 ? 18.130 10.454 -12.763 1.00 78.38 109 SER A O 1
ATOM 822 N N . SER A 1 110 ? 17.849 11.434 -10.768 1.00 80.69 110 SER A N 1
ATOM 823 C CA . SER A 1 110 ? 19.202 11.172 -10.263 1.00 80.69 110 SER A CA 1
ATOM 824 C C . SER A 1 110 ? 19.572 9.686 -10.156 1.00 80.69 110 SER A C 1
ATOM 826 O O . SER A 1 110 ? 20.745 9.351 -10.251 1.00 80.69 110 SER A O 1
ATOM 828 N N . GLU A 1 111 ? 18.608 8.785 -9.931 1.00 82.00 111 GLU A N 1
ATOM 829 C CA . GLU A 1 111 ? 18.863 7.334 -9.928 1.00 82.00 111 GLU A CA 1
ATOM 830 C C . GLU A 1 111 ? 18.996 6.769 -11.346 1.00 82.00 111 GLU A C 1
ATOM 832 O O . GLU A 1 111 ? 19.649 5.748 -11.546 1.00 82.00 111 GLU A O 1
ATOM 837 N N . THR A 1 112 ? 18.388 7.435 -12.329 1.00 82.06 112 THR A N 1
ATOM 838 C CA . THR A 1 112 ? 18.433 7.022 -13.738 1.00 82.06 112 THR A CA 1
ATOM 839 C C . THR A 1 112 ? 19.799 7.317 -14.369 1.00 82.06 112 THR A C 1
ATOM 841 O O . THR A 1 112 ? 20.202 6.614 -15.290 1.00 82.06 112 THR A O 1
ATOM 844 N N . ASP A 1 113 ? 20.531 8.294 -13.830 1.00 82.50 113 ASP A N 1
ATOM 845 C CA . ASP A 1 113 ? 21.854 8.712 -14.311 1.00 82.50 113 ASP A CA 1
ATOM 846 C C . ASP A 1 113 ? 23.018 7.902 -13.695 1.00 82.50 113 ASP A C 1
ATOM 848 O O . ASP A 1 113 ? 24.189 8.171 -13.968 1.00 82.50 113 ASP A O 1
ATOM 852 N N . LEU A 1 114 ? 22.727 6.915 -12.838 1.00 86.44 114 LEU A N 1
ATOM 853 C CA . LEU A 1 114 ? 23.752 6.066 -12.227 1.00 86.44 114 LEU A CA 1
ATOM 854 C C . LEU A 1 114 ? 24.400 5.129 -13.266 1.00 86.44 114 LEU A C 1
ATOM 856 O O . LEU A 1 114 ? 23.725 4.690 -14.194 1.00 86.44 114 LEU A O 1
ATOM 860 N N . PRO A 1 115 ? 25.668 4.709 -13.069 1.00 84.88 115 PRO A N 1
ATOM 861 C CA . PRO A 1 115 ? 26.348 3.760 -13.962 1.00 84.88 115 PRO A CA 1
ATOM 862 C C . PRO A 1 115 ? 25.620 2.417 -14.135 1.00 84.88 115 PRO A C 1
ATOM 864 O O . PRO A 1 115 ? 25.833 1.712 -15.117 1.00 84.88 115 PRO A O 1
ATOM 867 N N . ASN A 1 116 ? 24.775 2.053 -13.168 1.00 82.81 116 ASN A N 1
ATOM 868 C CA . ASN A 1 116 ? 23.889 0.897 -13.221 1.00 82.81 116 ASN A CA 1
ATOM 869 C C . ASN A 1 116 ? 22.507 1.317 -12.692 1.00 82.81 116 ASN A C 1
ATOM 871 O O . ASN A 1 116 ? 22.252 1.190 -11.488 1.00 82.81 116 ASN A O 1
ATOM 875 N N . PRO A 1 117 ? 21.649 1.903 -13.544 1.00 80.12 117 PRO A N 1
ATOM 876 C CA . PRO A 1 117 ? 20.378 2.446 -13.101 1.00 80.12 117 PRO A CA 1
ATOM 877 C C . PRO A 1 117 ? 19.405 1.315 -12.740 1.00 80.12 117 PRO A C 1
ATOM 879 O O . PRO A 1 117 ? 19.435 0.239 -13.349 1.00 80.12 117 PRO A O 1
ATOM 882 N N . PRO A 1 118 ? 18.506 1.530 -11.765 1.00 77.88 118 PRO A N 1
ATOM 883 C CA . PRO A 1 118 ? 17.484 0.548 -11.449 1.00 77.88 118 PRO A CA 1
ATOM 884 C C . PRO A 1 118 ? 16.561 0.326 -12.664 1.00 77.88 118 PRO A C 1
ATOM 886 O O . PRO A 1 118 ? 16.247 1.282 -13.381 1.00 77.88 118 PRO A O 1
ATOM 889 N N . PRO A 1 119 ? 16.073 -0.909 -12.894 1.00 79.00 119 PRO A N 1
ATOM 890 C CA . PRO A 1 119 ? 15.181 -1.201 -14.009 1.00 79.00 119 PRO A CA 1
ATOM 891 C C . PRO A 1 119 ? 13.936 -0.309 -13.986 1.00 79.00 119 PRO A C 1
ATOM 893 O O . PRO A 1 119 ? 13.197 -0.267 -12.998 1.00 79.00 119 PRO A O 1
ATOM 896 N N . LYS A 1 120 ? 13.680 0.396 -15.091 1.00 82.94 120 LYS A N 1
ATOM 897 C CA . LYS A 1 120 ? 12.483 1.224 -15.242 1.00 82.94 120 LYS A CA 1
ATOM 898 C C . LYS A 1 120 ? 11.303 0.343 -15.638 1.00 82.94 120 LYS A C 1
ATOM 900 O O . LYS A 1 120 ? 11.248 -0.158 -16.754 1.00 82.94 120 LYS A O 1
ATOM 905 N N . LEU A 1 121 ? 10.354 0.176 -14.721 1.00 89.00 121 LEU A N 1
ATOM 906 C CA . LEU A 1 121 ? 9.115 -0.551 -14.995 1.00 89.00 121 LEU A CA 1
ATOM 907 C C . LEU A 1 121 ? 8.154 0.292 -15.861 1.00 89.00 121 LEU A C 1
ATOM 909 O O . LEU A 1 121 ? 8.061 1.507 -15.643 1.00 89.00 121 LEU A O 1
ATOM 913 N N . PRO A 1 122 ? 7.399 -0.334 -16.783 1.00 92.69 122 PRO A N 1
ATOM 914 C CA . PRO A 1 122 ? 6.284 0.297 -17.488 1.00 92.69 122 PRO A CA 1
ATOM 915 C C . PRO A 1 122 ? 5.283 0.986 -16.548 1.00 92.69 122 PRO A C 1
ATOM 917 O O . PRO A 1 122 ? 5.034 0.536 -15.422 1.00 92.69 122 PRO A O 1
ATOM 920 N N . GLN A 1 123 ? 4.675 2.084 -17.011 1.00 93.31 123 GLN A N 1
ATOM 921 C CA . GLN A 1 123 ? 3.769 2.894 -16.186 1.00 93.31 123 GLN A CA 1
ATOM 922 C C . GLN A 1 123 ? 2.509 2.118 -15.783 1.00 93.31 123 GLN A C 1
ATOM 924 O O . GLN A 1 123 ? 1.991 2.299 -14.680 1.00 93.31 123 GLN A O 1
ATOM 929 N N . GLU A 1 124 ? 2.043 1.223 -16.647 1.00 96.56 124 GLU A N 1
ATOM 930 C CA . GLU A 1 124 ? 0.883 0.363 -16.448 1.00 96.56 124 GLU A CA 1
ATOM 931 C C . GLU A 1 124 ? 1.117 -0.591 -15.273 1.00 96.56 124 GLU A C 1
ATOM 933 O O . GLU A 1 124 ? 0.264 -0.717 -14.392 1.00 96.56 124 GLU A O 1
ATOM 938 N N . ILE A 1 125 ? 2.303 -1.203 -15.202 1.00 96.31 125 ILE A N 1
ATOM 939 C CA . ILE A 1 125 ? 2.707 -2.075 -14.091 1.00 96.31 125 ILE A CA 1
ATOM 940 C C . ILE A 1 125 ? 2.669 -1.296 -12.771 1.00 96.31 125 ILE A C 1
ATOM 942 O O . ILE A 1 125 ? 2.027 -1.730 -11.809 1.00 96.31 125 ILE A O 1
ATOM 946 N N . GLN A 1 126 ? 3.269 -0.103 -12.736 1.00 95.44 126 GLN A N 1
ATOM 947 C CA . GLN A 1 126 ? 3.253 0.756 -11.547 1.00 95.44 126 GLN A CA 1
ATOM 948 C C . GLN A 1 126 ? 1.834 1.194 -11.161 1.00 95.44 126 GLN A C 1
ATOM 950 O O . GLN A 1 126 ? 1.493 1.260 -9.974 1.00 95.44 126 GLN A O 1
ATOM 955 N N . TYR A 1 127 ? 0.987 1.494 -12.149 1.00 96.19 127 TYR A N 1
ATOM 956 C CA . TYR A 1 127 ? -0.404 1.873 -11.934 1.00 96.19 127 TYR A CA 1
ATOM 957 C C . TYR A 1 127 ? -1.181 0.752 -11.238 1.00 96.19 127 TYR A C 1
ATOM 959 O O . TYR A 1 127 ? -1.792 0.993 -10.189 1.00 96.19 127 TYR A O 1
ATOM 967 N N . TRP A 1 128 ? -1.123 -0.470 -11.777 1.00 98.25 128 TRP A N 1
ATOM 968 C CA . TRP A 1 128 ? -1.834 -1.623 -11.223 1.00 98.25 128 TRP A CA 1
ATOM 969 C C . TRP A 1 128 ? -1.281 -2.043 -9.861 1.00 98.25 128 TRP A C 1
ATOM 971 O O . TRP A 1 128 ? -2.069 -2.297 -8.946 1.00 98.25 128 TRP A O 1
ATOM 981 N N . ALA A 1 129 ? 0.040 -1.987 -9.663 1.00 97.75 129 ALA A N 1
ATOM 982 C CA . ALA A 1 129 ? 0.649 -2.144 -8.342 1.00 97.75 129 ALA A CA 1
ATOM 983 C C . ALA A 1 129 ? 0.078 -1.122 -7.340 1.00 97.75 129 ALA A C 1
ATOM 985 O O . ALA A 1 129 ? -0.363 -1.481 -6.246 1.00 97.75 129 ALA A O 1
ATOM 986 N N . GLY A 1 130 ? -0.037 0.149 -7.736 1.00 96.94 130 GLY A N 1
ATOM 987 C CA . GLY A 1 130 ? -0.661 1.185 -6.914 1.00 96.94 130 GLY A CA 1
ATOM 988 C C . GLY A 1 130 ? -2.143 0.924 -6.610 1.00 96.94 130 GLY A C 1
ATOM 989 O O . GLY A 1 130 ? -2.607 1.236 -5.510 1.00 96.94 130 GLY A O 1
ATOM 990 N N . VAL A 1 131 ? -2.906 0.348 -7.549 1.00 97.56 131 VAL A N 1
ATOM 991 C CA . VAL A 1 131 ? -4.306 -0.065 -7.318 1.00 97.56 131 VAL A CA 1
ATOM 992 C C . VAL A 1 131 ? -4.374 -1.145 -6.239 1.00 97.56 131 VAL A C 1
ATOM 994 O O . VAL A 1 131 ? -5.171 -1.011 -5.307 1.00 97.56 131 VAL A O 1
ATOM 997 N N . ILE A 1 132 ? -3.515 -2.163 -6.321 1.00 98.31 132 ILE A N 1
ATOM 998 C CA . ILE A 1 132 ? -3.438 -3.246 -5.333 1.00 98.31 132 ILE A CA 1
ATOM 999 C C . ILE A 1 132 ? -3.116 -2.684 -3.943 1.00 98.31 132 ILE A C 1
ATOM 1001 O O . ILE A 1 132 ? -3.830 -2.980 -2.984 1.00 98.31 132 ILE A O 1
ATOM 1005 N N . MET A 1 133 ? -2.113 -1.807 -3.826 1.00 97.56 133 MET A N 1
ATOM 1006 C CA . MET A 1 133 ? -1.737 -1.201 -2.539 1.00 97.56 133 MET A CA 1
ATOM 1007 C C . MET A 1 133 ? -2.859 -0.345 -1.932 1.00 97.56 133 MET A C 1
ATOM 1009 O O . MET A 1 133 ? -3.090 -0.357 -0.719 1.00 97.56 133 MET A O 1
ATOM 1013 N N . ARG A 1 134 ? -3.634 0.362 -2.766 1.00 96.56 134 ARG A N 1
ATOM 1014 C CA . ARG A 1 134 ? -4.833 1.085 -2.308 1.00 96.56 134 ARG A CA 1
ATOM 1015 C C . ARG A 1 134 ? -5.946 0.140 -1.857 1.00 96.56 134 ARG A C 1
ATOM 1017 O O . ARG A 1 134 ? -6.637 0.457 -0.888 1.00 96.56 134 ARG A O 1
ATOM 1024 N N . ASN A 1 135 ? -6.126 -0.993 -2.535 1.00 97.19 135 ASN A N 1
ATOM 1025 C CA . ASN A 1 135 ? -7.088 -2.015 -2.130 1.00 97.19 135 ASN A CA 1
ATOM 1026 C C . ASN A 1 135 ? -6.708 -2.645 -0.789 1.00 97.19 135 ASN A C 1
ATOM 1028 O O . ASN A 1 135 ? -7.591 -2.818 0.051 1.00 97.19 135 ASN A O 1
ATOM 1032 N N . ALA A 1 136 ? -5.417 -2.907 -0.563 1.00 96.25 136 ALA A N 1
ATOM 1033 C CA . ALA A 1 136 ? -4.889 -3.434 0.694 1.00 96.25 136 ALA A CA 1
ATOM 1034 C C . ALA A 1 136 ? -5.434 -2.630 1.894 1.00 96.25 136 ALA A C 1
ATOM 1036 O O . ALA A 1 136 ? -6.075 -3.183 2.784 1.00 96.25 136 ALA A O 1
ATOM 1037 N N . CYS A 1 137 ? -5.365 -1.297 1.814 1.00 94.88 137 CYS A N 1
ATOM 1038 C CA . CYS A 1 137 ? -5.772 -0.374 2.878 1.00 94.88 137 CYS A CA 1
ATOM 1039 C C . CYS A 1 137 ? -7.296 -0.152 3.045 1.00 94.88 137 CYS A C 1
ATOM 1041 O O . CYS A 1 137 ? -7.705 0.733 3.807 1.00 94.88 137 CYS A O 1
ATOM 1043 N N . ARG A 1 138 ? -8.171 -0.862 2.317 1.00 95.06 138 ARG A N 1
ATOM 1044 C CA . ARG A 1 138 ? -9.632 -0.719 2.487 1.00 95.06 138 ARG A CA 1
ATOM 1045 C C . ARG A 1 138 ? -10.082 -1.307 3.831 1.00 95.06 138 ARG A C 1
ATOM 1047 O O . ARG A 1 138 ? -9.459 -2.228 4.351 1.00 95.06 138 ARG A O 1
ATOM 1054 N N . LYS A 1 139 ? -11.199 -0.807 4.370 1.00 93.44 139 LYS A N 1
ATOM 1055 C CA . LYS A 1 139 ? -11.833 -1.412 5.554 1.00 93.44 139 LYS A CA 1
ATOM 1056 C C . LYS A 1 139 ? -12.248 -2.855 5.286 1.00 93.44 139 LYS A C 1
ATOM 1058 O O . LYS A 1 139 ? -12.490 -3.225 4.133 1.00 93.44 139 LYS A O 1
ATOM 1063 N N . ASP A 1 140 ? -12.307 -3.641 6.346 1.00 91.88 140 ASP A N 1
ATOM 1064 C CA . ASP A 1 140 ? -12.883 -4.974 6.327 1.00 91.88 140 ASP A CA 1
ATOM 1065 C C . ASP A 1 140 ? -14.240 -4.953 7.037 1.00 91.88 140 ASP A C 1
ATOM 1067 O O . ASP A 1 140 ? -14.312 -4.894 8.264 1.00 91.88 140 ASP A O 1
ATOM 1071 N N . ASP A 1 141 ? -15.322 -4.971 6.258 1.00 90.12 141 ASP A N 1
ATOM 1072 C CA . ASP A 1 141 ? -16.683 -4.937 6.801 1.00 90.12 141 ASP A CA 1
ATOM 1073 C C . ASP A 1 141 ? -17.027 -6.218 7.589 1.00 90.12 141 ASP A C 1
ATOM 1075 O O . ASP A 1 141 ? -17.801 -6.146 8.539 1.00 90.12 141 ASP A O 1
ATOM 1079 N N . SER A 1 142 ? -16.377 -7.355 7.297 1.00 89.19 142 SER A N 1
ATOM 1080 C CA . SER A 1 142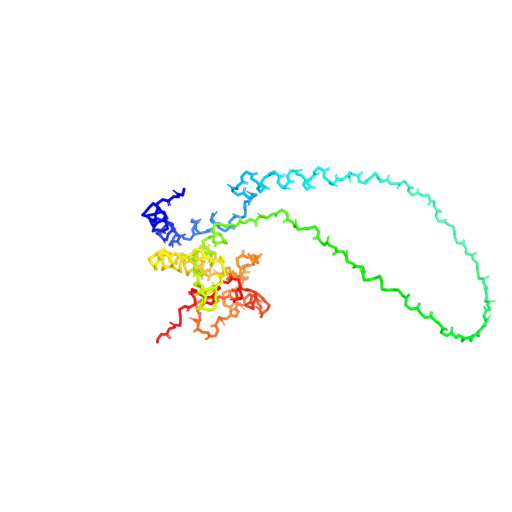 ? -16.557 -8.609 8.054 1.00 89.19 142 SER A CA 1
ATOM 1081 C C . SER A 1 142 ? -15.972 -8.552 9.470 1.00 89.19 142 SER A C 1
ATOM 1083 O O . SER A 1 142 ? -16.335 -9.352 10.326 1.00 89.19 142 SER A O 1
ATOM 1085 N N . ARG A 1 143 ? -15.095 -7.575 9.738 1.00 88.62 143 ARG A N 1
ATOM 1086 C CA . ARG A 1 143 ? -14.484 -7.328 11.051 1.00 88.62 143 ARG A CA 1
ATOM 1087 C C . ARG A 1 143 ? -14.998 -6.037 11.699 1.00 88.62 143 ARG A C 1
ATOM 1089 O O . ARG A 1 143 ? -14.280 -5.392 12.451 1.00 88.62 143 ARG A O 1
ATOM 1096 N N . GLY A 1 144 ? -16.217 -5.607 11.371 1.00 89.81 144 GLY A N 1
ATOM 1097 C CA . GLY A 1 144 ? -16.798 -4.377 11.924 1.00 89.81 144 GLY A CA 1
ATOM 1098 C C . GLY A 1 144 ? -16.277 -3.088 11.276 1.00 89.81 144 GLY A C 1
ATOM 1099 O O . GLY A 1 144 ? -16.377 -2.008 11.853 1.00 89.81 144 GLY A O 1
ATOM 1100 N N . GLY A 1 145 ? -15.708 -3.166 10.069 1.00 92.31 145 GLY A N 1
ATOM 1101 C CA . GLY A 1 145 ? -15.265 -1.994 9.308 1.00 92.31 145 GLY A CA 1
ATOM 1102 C C . GLY A 1 145 ? -13.905 -1.425 9.735 1.00 92.31 145 GLY A C 1
ATOM 1103 O O . GLY A 1 145 ? -13.561 -0.300 9.338 1.00 92.31 145 GLY A O 1
ATOM 1104 N N . ILE A 1 146 ? -13.137 -2.194 10.511 1.00 95.06 146 ILE A N 1
ATOM 1105 C CA . ILE A 1 146 ? -11.770 -1.872 10.939 1.00 95.06 146 ILE A CA 1
ATOM 1106 C C . ILE A 1 146 ? -10.756 -2.041 9.799 1.00 95.06 146 ILE A C 1
ATOM 1108 O O . ILE A 1 146 ? -11.029 -2.669 8.769 1.00 95.06 146 ILE A O 1
ATOM 1112 N N . ARG A 1 147 ? -9.571 -1.449 9.958 1.00 95.75 147 ARG A N 1
ATOM 1113 C CA . ARG A 1 147 ? -8.471 -1.489 8.980 1.00 95.75 147 ARG A CA 1
ATOM 1114 C C . ARG A 1 147 ? -7.196 -2.049 9.583 1.00 95.75 147 ARG A C 1
ATOM 1116 O O . ARG A 1 147 ? -6.954 -1.940 10.779 1.00 95.75 147 ARG A O 1
ATOM 1123 N N . GLN A 1 148 ? -6.340 -2.567 8.713 1.00 95.50 148 GLN A N 1
ATOM 1124 C CA . GLN A 1 148 ? -4.954 -2.842 9.056 1.00 95.50 148 GLN A CA 1
ATOM 1125 C C . GLN A 1 148 ? -4.082 -1.608 8.813 1.00 95.50 148 GLN A C 1
ATOM 1127 O O . GLN A 1 148 ? -4.380 -0.770 7.955 1.00 95.50 148 GLN A O 1
ATOM 1132 N N . CYS A 1 149 ? -2.986 -1.507 9.559 1.00 96.81 149 CYS A N 1
ATOM 1133 C CA . CYS A 1 149 ? -1.973 -0.488 9.362 1.00 96.81 149 CYS A CA 1
ATOM 1134 C C . CYS A 1 149 ? -1.410 -0.580 7.938 1.00 96.81 149 CYS A C 1
ATOM 1136 O O . CYS A 1 149 ? -1.043 -1.655 7.470 1.00 96.81 149 CYS A O 1
ATOM 1138 N N . ALA A 1 150 ? -1.295 0.563 7.264 1.00 97.00 150 ALA A N 1
ATOM 1139 C CA . ALA A 1 150 ? -0.76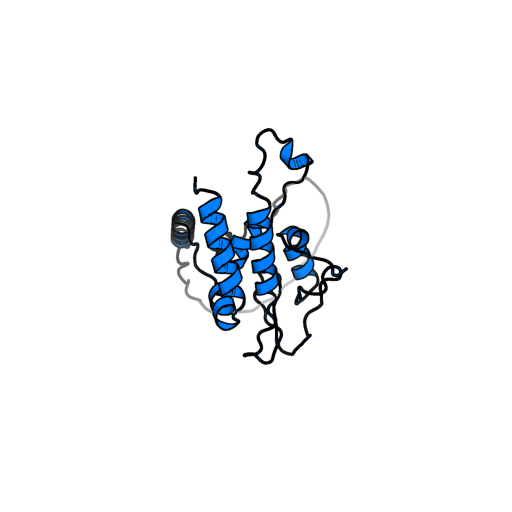2 0.646 5.909 1.00 97.00 150 ALA A CA 1
ATOM 1140 C C . ALA A 1 150 ? 0.765 0.450 5.830 1.00 97.00 150 ALA A C 1
ATOM 1142 O O . ALA A 1 150 ? 1.309 0.413 4.731 1.00 97.00 150 ALA A O 1
ATOM 1143 N N . ASN A 1 151 ? 1.463 0.319 6.963 1.00 96.12 151 ASN A N 1
ATOM 1144 C CA . ASN A 1 151 ? 2.810 -0.243 6.970 1.00 96.12 151 ASN A CA 1
ATOM 1145 C C . ASN A 1 151 ? 2.698 -1.771 6.853 1.00 96.12 151 ASN A C 1
ATOM 1147 O O . ASN A 1 151 ? 2.322 -2.439 7.820 1.00 96.12 151 ASN A O 1
ATOM 1151 N N . MET A 1 152 ? 3.040 -2.319 5.685 1.00 92.69 152 MET A N 1
ATOM 1152 C CA . MET A 1 152 ? 2.883 -3.748 5.377 1.00 92.69 152 MET A CA 1
ATOM 1153 C C . MET A 1 152 ? 3.729 -4.660 6.279 1.00 92.69 152 MET A C 1
ATOM 1155 O O . MET A 1 152 ? 3.411 -5.839 6.431 1.00 92.69 152 MET A O 1
ATOM 1159 N N . LEU A 1 153 ? 4.769 -4.113 6.918 1.00 89.62 153 LEU A N 1
ATOM 1160 C CA . LEU A 1 153 ? 5.606 -4.819 7.890 1.00 89.62 153 LEU A CA 1
ATOM 1161 C C . LEU A 1 153 ? 5.062 -4.738 9.328 1.00 89.62 153 LEU A C 1
ATOM 1163 O O . LEU A 1 153 ? 5.502 -5.497 10.185 1.00 89.62 153 LEU A O 1
ATOM 1167 N N . CYS A 1 154 ? 4.090 -3.864 9.609 1.00 93.25 154 CYS A N 1
ATOM 1168 C CA . CYS A 1 154 ? 3.471 -3.742 10.931 1.00 93.25 154 CYS A CA 1
ATOM 1169 C C . CYS A 1 154 ? 2.384 -4.802 11.142 1.00 93.25 154 CYS A C 1
ATOM 1171 O O . CYS A 1 154 ? 2.450 -5.591 12.078 1.00 93.25 154 CYS A O 1
ATOM 1173 N N . GLY A 1 155 ? 1.373 -4.830 10.270 1.00 90.81 155 GLY A N 1
ATOM 1174 C CA . GLY A 1 155 ? 0.273 -5.797 10.351 1.00 90.81 155 GLY A CA 1
ATOM 1175 C C . GLY A 1 155 ? -0.726 -5.588 11.503 1.00 90.81 155 GLY A C 1
ATOM 1176 O O . GLY A 1 155 ? -1.657 -6.386 11.630 1.00 90.81 155 GLY A O 1
ATOM 1177 N N . ARG A 1 156 ? -0.593 -4.528 12.315 1.00 95.00 156 ARG A N 1
ATOM 1178 C CA . ARG A 1 156 ? -1.546 -4.208 13.393 1.00 95.00 156 ARG A CA 1
ATOM 1179 C C . ARG A 1 156 ? -2.923 -3.844 12.828 1.00 95.00 156 ARG A C 1
ATOM 1181 O O . ARG A 1 156 ? -3.005 -3.127 11.832 1.00 95.00 156 ARG A O 1
ATOM 1188 N N . TRP A 1 157 ? -3.979 -4.316 13.480 1.00 95.69 157 TRP A N 1
ATOM 1189 C CA . TRP A 1 157 ? -5.376 -3.984 13.186 1.00 95.69 157 TRP A CA 1
ATOM 1190 C C . TRP A 1 157 ? -5.892 -2.903 14.132 1.00 95.69 157 TRP A C 1
ATOM 1192 O O . TRP A 1 157 ? -5.451 -2.864 15.276 1.00 95.69 157 TRP A O 1
ATOM 1202 N N . GLU A 1 158 ? -6.793 -2.046 13.647 1.00 97.19 158 GLU A N 1
ATOM 1203 C CA . GLU A 1 158 ? -7.604 -1.195 14.525 1.00 97.19 158 GLU A CA 1
ATOM 1204 C C . GLU A 1 158 ? -8.427 -2.099 15.464 1.00 97.19 158 GLU A C 1
ATOM 1206 O O . GLU A 1 158 ? -8.961 -3.120 15.026 1.00 97.19 158 GLU A O 1
ATOM 1211 N N . GLU A 1 159 ? -8.547 -1.725 16.731 1.00 96.06 159 GLU A N 1
ATOM 1212 C CA . GLU A 1 159 ? -9.428 -2.360 17.712 1.00 96.06 159 GLU A CA 1
ATOM 1213 C C . GLU A 1 159 ? -10.862 -1.829 17.580 1.00 96.06 159 GLU A C 1
ATOM 1215 O O . GLU A 1 159 ? -11.830 -2.584 17.665 1.00 96.06 159 GLU A O 1
ATOM 1220 N N . TYR A 1 160 ? -11.002 -0.539 17.263 1.00 95.31 160 TYR A N 1
ATOM 1221 C CA . TYR A 1 160 ? -12.276 0.113 16.971 1.00 95.31 160 TYR A CA 1
ATOM 1222 C C . TYR A 1 160 ? -12.180 1.001 15.720 1.00 95.31 160 TYR A C 1
ATOM 1224 O O . TYR A 1 160 ? -11.110 1.519 15.385 1.00 95.31 160 TYR A O 1
ATOM 1232 N N . PRO A 1 161 ? -13.288 1.210 14.981 1.00 95.62 161 PRO A N 1
ATOM 1233 C CA . PRO A 1 161 ? -13.250 1.977 13.744 1.00 95.62 161 PRO A CA 1
ATOM 1234 C C . PRO A 1 161 ? -12.657 3.377 13.937 1.00 95.62 161 PRO A C 1
ATOM 1236 O O . PRO A 1 161 ? -13.111 4.140 14.785 1.00 95.62 161 PRO A O 1
ATOM 1239 N N . ARG A 1 162 ? -11.726 3.757 13.048 1.00 94.88 162 ARG A N 1
ATOM 1240 C CA . ARG A 1 162 ? -11.070 5.082 13.013 1.00 94.88 162 ARG A CA 1
ATOM 1241 C C . ARG A 1 162 ? -10.050 5.340 14.130 1.00 94.88 162 ARG A C 1
ATOM 1243 O O . ARG A 1 162 ? -9.637 6.489 14.269 1.00 94.88 162 ARG A O 1
ATOM 1250 N N . GLU A 1 163 ? -9.606 4.316 14.855 1.00 96.75 163 GLU A N 1
ATOM 1251 C CA . GLU A 1 163 ? -8.478 4.422 15.792 1.00 96.75 163 GLU A CA 1
ATOM 1252 C C . GLU A 1 163 ? -7.209 4.960 15.104 1.00 96.75 163 GLU A C 1
ATOM 1254 O O . GLU A 1 163 ? -6.487 5.795 15.647 1.00 96.75 163 GLU A O 1
ATOM 1259 N N . PHE A 1 164 ? -6.928 4.517 13.875 1.00 98.19 164 PHE A N 1
ATOM 1260 C CA . PHE A 1 164 ? -5.668 4.843 13.216 1.00 98.19 164 PHE A CA 1
ATOM 1261 C C . PHE A 1 164 ? -5.663 6.229 12.565 1.00 98.19 164 PHE A C 1
ATOM 1263 O O . PHE A 1 164 ? -6.596 6.660 11.874 1.00 98.19 164 PHE A O 1
ATOM 1270 N N . ALA A 1 165 ? -4.518 6.902 12.679 1.00 97.69 165 ALA A N 1
ATOM 1271 C CA . ALA A 1 165 ? -4.287 8.200 12.070 1.00 97.69 165 ALA A CA 1
ATOM 1272 C C . ALA A 1 165 ? -4.300 8.103 10.537 1.00 97.69 165 ALA A C 1
ATOM 1274 O O . ALA A 1 165 ? -3.724 7.201 9.926 1.00 97.69 165 ALA A O 1
ATOM 1275 N N . LYS A 1 166 ? -4.943 9.073 9.882 1.00 96.75 166 LYS A N 1
ATOM 1276 C CA . LYS A 1 166 ? -5.004 9.154 8.417 1.00 96.75 166 LYS A CA 1
ATOM 1277 C C . LYS A 1 166 ? -3.743 9.787 7.835 1.00 96.75 166 LYS A C 1
ATOM 1279 O O . LYS A 1 166 ? -3.254 10.788 8.351 1.00 96.75 166 LYS A O 1
ATOM 1284 N N . CYS A 1 167 ? -3.287 9.280 6.691 1.00 97.31 167 CYS A N 1
ATOM 1285 C CA . CYS A 1 167 ? -2.281 9.971 5.889 1.00 97.31 167 CYS A CA 1
ATOM 1286 C C . CYS A 1 167 ? -2.754 11.398 5.563 1.00 97.31 167 CYS A C 1
ATOM 1288 O O . CYS A 1 167 ? -3.864 11.584 5.059 1.00 97.31 167 CYS A O 1
ATOM 1290 N N . ARG A 1 168 ? -1.910 12.405 5.809 1.00 94.44 168 ARG A N 1
ATOM 1291 C CA . ARG A 1 168 ? -2.252 13.817 5.560 1.00 94.44 168 ARG A CA 1
ATOM 1292 C C . ARG A 1 168 ? -2.511 14.123 4.080 1.00 94.44 168 ARG A C 1
ATOM 1294 O O . ARG A 1 168 ? -3.378 14.936 3.787 1.00 94.44 168 ARG A O 1
ATOM 1301 N N . ARG A 1 169 ? -1.807 13.437 3.172 1.00 94.75 169 ARG A N 1
ATOM 1302 C CA . ARG A 1 169 ? -1.915 13.616 1.715 1.00 94.75 169 ARG A CA 1
ATOM 1303 C C . ARG A 1 169 ? -3.141 12.912 1.135 1.00 94.75 169 ARG A C 1
ATOM 1305 O O . ARG A 1 169 ? -4.100 13.556 0.735 1.00 94.75 169 ARG A O 1
ATOM 1312 N N . CYS A 1 170 ? -3.149 11.577 1.124 1.00 96.12 170 CYS A N 1
ATOM 1313 C CA . CYS A 1 170 ? -4.226 10.829 0.468 1.00 96.12 170 CYS A CA 1
ATOM 1314 C C . CYS A 1 170 ? -5.484 10.640 1.322 1.00 96.12 170 CYS A C 1
ATOM 1316 O O . CYS A 1 170 ? -6.533 10.302 0.780 1.00 96.12 170 CYS A O 1
ATOM 1318 N N . ARG A 1 171 ? -5.392 10.756 2.657 1.00 95.12 171 ARG A N 1
ATOM 1319 C CA . ARG A 1 171 ? -6.443 10.416 3.648 1.00 95.12 171 ARG A CA 1
ATOM 1320 C C . ARG A 1 171 ? -6.961 8.960 3.611 1.00 95.12 171 ARG A C 1
ATOM 1322 O O . ARG A 1 171 ? -7.705 8.571 4.518 1.00 95.12 171 ARG A O 1
ATOM 1329 N N . LYS A 1 172 ? -6.551 8.170 2.608 1.00 94.38 172 LYS A N 1
ATOM 1330 C CA . LYS A 1 172 ? -6.927 6.772 2.338 1.00 94.38 172 LYS A CA 1
ATOM 1331 C C . LYS A 1 172 ? -6.172 5.801 3.249 1.00 94.38 172 LYS A C 1
ATOM 1333 O O . LYS A 1 172 ? -6.810 5.054 3.983 1.00 94.38 172 LYS A O 1
ATOM 1338 N N . ALA A 1 173 ? -4.840 5.857 3.241 1.00 96.94 173 ALA A N 1
ATOM 1339 C CA . ALA A 1 173 ? -3.996 5.032 4.104 1.00 96.94 173 ALA A CA 1
ATOM 1340 C C . ALA A 1 173 ? -4.119 5.450 5.578 1.00 96.94 173 ALA A C 1
ATOM 1342 O O . ALA A 1 173 ? -4.253 6.647 5.875 1.00 96.94 173 ALA A O 1
ATOM 1343 N N . LYS A 1 174 ? -4.076 4.464 6.481 1.00 97.50 174 LYS A N 1
ATOM 1344 C CA . LYS A 1 174 ? -4.194 4.631 7.936 1.00 97.50 174 LYS A CA 1
ATOM 1345 C C . LYS A 1 174 ? -3.006 3.992 8.650 1.00 97.50 174 LYS A C 1
ATOM 1347 O O . LYS A 1 174 ? -2.553 2.927 8.237 1.00 97.50 174 LYS A O 1
ATOM 1352 N N . TYR A 1 175 ? -2.520 4.619 9.715 1.00 98.44 175 TYR A N 1
ATOM 1353 C CA . TYR A 1 175 ? -1.348 4.173 10.464 1.00 98.44 175 TYR A CA 1
ATOM 1354 C C . TYR A 1 175 ? -1.629 4.152 11.963 1.00 98.44 175 TYR A C 1
ATOM 1356 O O . TYR A 1 175 ? -2.239 5.083 12.483 1.00 98.44 175 TYR A O 1
ATOM 1364 N N . CYS A 1 176 ? -1.128 3.132 12.660 1.00 98.19 176 CYS A N 1
ATOM 1365 C CA . CYS A 1 176 ? -1.251 3.031 14.115 1.00 98.19 176 CYS A CA 1
ATOM 1366 C C . CYS A 1 176 ? -0.369 4.040 14.872 1.00 98.19 176 CYS A C 1
ATOM 1368 O O . CYS A 1 176 ? -0.474 4.160 16.083 1.00 98.19 176 CYS A O 1
ATOM 1370 N N . GLY A 1 177 ? 0.522 4.752 14.173 1.00 97.69 177 GLY A N 1
ATOM 1371 C CA . GLY A 1 177 ? 1.408 5.750 14.759 1.00 97.69 177 GLY A CA 1
ATOM 1372 C C . GLY A 1 177 ? 2.267 6.459 13.713 1.00 97.69 177 GLY A C 1
ATOM 1373 O O . GLY A 1 177 ? 2.331 6.048 12.548 1.00 97.69 177 GLY A O 1
ATOM 1374 N N . LYS A 1 178 ? 2.940 7.533 14.141 1.00 97.56 178 LYS A N 1
ATOM 1375 C CA . LYS A 1 178 ? 3.801 8.367 13.286 1.00 97.56 178 LYS A CA 1
ATOM 1376 C C . LYS A 1 178 ? 4.998 7.593 12.730 1.00 97.56 178 LYS A C 1
ATOM 1378 O O . LYS A 1 178 ? 5.352 7.787 11.572 1.00 97.56 178 LYS A O 1
ATOM 1383 N N . GLU A 1 179 ? 5.577 6.693 13.520 1.00 98.00 179 GLU A N 1
ATOM 1384 C CA . GLU A 1 179 ? 6.696 5.843 13.094 1.00 98.00 179 GLU A CA 1
ATOM 1385 C C . GLU A 1 179 ? 6.302 4.972 11.901 1.00 98.00 179 GLU A C 1
ATOM 1387 O O . GLU A 1 179 ? 6.917 5.062 10.843 1.00 98.00 179 GLU A O 1
ATOM 1392 N N . CYS A 1 180 ? 5.191 4.233 12.009 1.00 98.12 180 CYS A N 1
ATOM 1393 C CA . CYS A 1 180 ? 4.681 3.421 10.904 1.00 98.12 180 CYS A CA 1
ATOM 1394 C C . CYS A 1 180 ? 4.341 4.252 9.662 1.00 98.12 180 CYS A C 1
ATOM 1396 O O . CYS A 1 180 ? 4.547 3.777 8.548 1.00 98.12 180 CYS A O 1
ATOM 1398 N N . GLN A 1 181 ? 3.841 5.480 9.828 1.00 98.19 181 GLN A N 1
ATOM 1399 C CA . GLN A 1 181 ? 3.639 6.384 8.698 1.00 98.19 181 GLN A CA 1
ATOM 1400 C C . GLN A 1 181 ? 4.968 6.762 8.031 1.00 98.19 181 GLN A C 1
ATOM 1402 O O . GLN A 1 181 ? 5.043 6.753 6.805 1.00 98.19 181 GLN A O 1
ATOM 1407 N N . SER A 1 182 ? 5.991 7.101 8.819 1.00 97.44 182 SER A N 1
ATOM 1408 C CA . SER A 1 182 ? 7.310 7.501 8.318 1.00 97.44 182 SER A CA 1
ATOM 1409 C C . SER A 1 182 ? 8.003 6.353 7.589 1.00 97.44 182 SER A C 1
ATOM 1411 O O . SER A 1 182 ? 8.439 6.534 6.455 1.00 97.44 182 SER A O 1
ATOM 1413 N N . THR A 1 183 ? 8.029 5.162 8.192 1.00 96.56 183 THR A N 1
ATOM 1414 C CA . THR A 1 183 ? 8.590 3.956 7.572 1.00 96.56 183 THR A CA 1
ATOM 1415 C C . THR A 1 183 ? 7.836 3.599 6.297 1.00 96.56 183 THR A C 1
ATOM 1417 O O . THR A 1 183 ? 8.441 3.467 5.244 1.00 96.56 183 THR A O 1
ATOM 1420 N N . ALA A 1 184 ? 6.502 3.530 6.324 1.00 96.44 184 ALA A N 1
ATOM 1421 C CA . ALA A 1 184 ? 5.745 3.238 5.107 1.00 96.44 184 ALA A CA 1
ATOM 1422 C C . ALA A 1 184 ? 5.964 4.300 4.015 1.00 96.44 184 ALA A C 1
ATOM 1424 O O . ALA A 1 184 ? 5.931 3.982 2.830 1.00 96.44 184 ALA A O 1
ATOM 1425 N N . TRP A 1 185 ? 6.182 5.567 4.388 1.00 96.44 185 TRP A N 1
ATOM 1426 C CA . TRP A 1 185 ? 6.479 6.635 3.435 1.00 96.44 185 TRP A CA 1
ATOM 1427 C C . TRP A 1 185 ? 7.808 6.422 2.711 1.00 96.44 185 TRP A C 1
ATOM 1429 O O . TRP A 1 185 ? 7.840 6.558 1.485 1.00 96.44 185 TRP A O 1
ATOM 1439 N N . SER A 1 186 ? 8.876 6.096 3.446 1.00 93.19 186 SER A N 1
ATOM 1440 C CA . SER A 1 186 ? 10.192 5.814 2.863 1.00 93.19 186 SER A CA 1
ATOM 1441 C C . SER A 1 186 ? 10.186 4.532 2.038 1.00 93.19 186 SER A C 1
ATOM 1443 O O . SER A 1 186 ? 10.748 4.529 0.946 1.00 93.19 186 SER A O 1
ATOM 1445 N N . GLU A 1 187 ? 9.499 3.497 2.527 1.00 91.50 187 GLU A N 1
ATOM 1446 C CA . GLU A 1 187 ? 9.465 2.167 1.912 1.00 91.50 187 GLU A CA 1
ATOM 1447 C C . GLU A 1 187 ? 8.587 2.079 0.664 1.00 91.50 187 GLU A C 1
ATOM 1449 O O . GLU A 1 187 ? 8.781 1.173 -0.130 1.00 91.50 187 GLU A O 1
ATOM 1454 N N . GLY A 1 188 ? 7.622 2.977 0.442 1.00 92.88 188 GLY A N 1
ATOM 1455 C CA . GLY A 1 188 ? 6.854 2.903 -0.805 1.00 92.88 188 GLY A CA 1
ATOM 1456 C C . GLY A 1 188 ? 5.592 3.739 -0.894 1.00 92.88 188 GLY A C 1
ATOM 1457 O O . GLY A 1 188 ? 5.222 4.154 -1.994 1.00 92.88 188 GLY A O 1
ATOM 1458 N N . HIS A 1 189 ? 4.950 4.071 0.233 1.00 96.44 189 HIS A N 1
ATOM 1459 C CA . HIS A 1 189 ? 3.670 4.785 0.231 1.00 96.44 189 HIS A CA 1
ATOM 1460 C C . HIS A 1 189 ? 3.699 6.051 -0.616 1.00 96.44 189 HIS A C 1
ATOM 1462 O O . HIS A 1 189 ? 2.726 6.332 -1.311 1.00 96.44 189 HIS A O 1
ATOM 1468 N N . ARG A 1 190 ? 4.820 6.779 -0.632 1.00 95.19 190 ARG A N 1
ATOM 1469 C CA . ARG A 1 190 ? 4.995 7.986 -1.448 1.00 95.19 190 ARG A CA 1
ATOM 1470 C C . ARG A 1 190 ? 4.672 7.798 -2.933 1.00 95.19 190 ARG A C 1
ATOM 1472 O O . ARG A 1 190 ? 4.182 8.737 -3.551 1.00 95.19 190 ARG A O 1
ATOM 1479 N N . PHE A 1 191 ? 4.885 6.602 -3.480 1.00 94.44 191 PHE A N 1
ATOM 1480 C CA . PHE A 1 191 ? 4.699 6.307 -4.899 1.00 94.44 191 PHE A CA 1
ATOM 1481 C C . PHE A 1 191 ? 3.271 5.890 -5.266 1.00 94.44 191 PHE A C 1
ATOM 1483 O O . PHE A 1 191 ? 2.845 6.076 -6.402 1.00 94.44 191 PHE A O 1
ATOM 1490 N N . TRP A 1 192 ? 2.498 5.377 -4.306 1.00 95.12 192 TRP A N 1
ATOM 1491 C CA . TRP A 1 192 ? 1.088 5.017 -4.503 1.00 95.12 192 TRP A CA 1
ATOM 1492 C C . TRP A 1 192 ? 0.112 5.918 -3.724 1.00 95.12 192 TRP A C 1
ATOM 1494 O O . TRP A 1 192 ? -1.111 5.709 -3.750 1.00 95.12 192 TRP A O 1
ATOM 1504 N N . CYS A 1 193 ? 0.634 6.961 -3.071 1.00 95.75 193 CYS A N 1
ATOM 1505 C CA . CYS A 1 193 ? -0.123 8.013 -2.407 1.00 95.75 193 CYS A CA 1
ATOM 1506 C C . CYS A 1 193 ? -0.853 8.878 -3.445 1.00 95.75 193 CYS A C 1
ATOM 1508 O O . CYS A 1 193 ? -0.299 9.816 -4.004 1.00 95.75 193 CYS A O 1
ATOM 1510 N N . SER A 1 194 ? -2.129 8.585 -3.683 1.00 88.81 194 SER A N 1
ATOM 1511 C CA . SER A 1 194 ? -3.000 9.417 -4.521 1.00 88.81 194 SER A CA 1
ATOM 1512 C C . SER A 1 194 ? -3.759 10.401 -3.631 1.00 88.81 194 SER A C 1
ATOM 1514 O O . SER A 1 194 ? -4.696 9.999 -2.923 1.00 88.81 194 SER A O 1
ATOM 1516 N N . ALA A 1 195 ? -3.326 11.668 -3.643 1.00 78.12 195 ALA A N 1
ATOM 1517 C CA . ALA A 1 195 ? -4.104 12.781 -3.104 1.00 78.12 195 ALA A CA 1
ATOM 1518 C C . ALA A 1 195 ? -5.511 12.757 -3.723 1.00 78.12 195 ALA A C 1
ATOM 1520 O O . ALA A 1 195 ? -5.682 12.345 -4.871 1.00 78.12 195 ALA A O 1
ATOM 1521 N N . LYS A 1 196 ? -6.526 13.102 -2.929 1.00 63.84 196 LYS A N 1
ATOM 1522 C CA . LYS A 1 196 ? -7.798 13.507 -3.523 1.00 63.84 196 LYS A CA 1
ATOM 1523 C C . LYS A 1 196 ? -7.553 14.890 -4.122 1.00 63.84 196 LYS A C 1
ATOM 1525 O O . LYS A 1 196 ? -7.027 15.734 -3.396 1.00 63.84 196 LYS A O 1
ATOM 1530 N N . GLU A 1 197 ? -7.881 15.060 -5.397 1.00 49.25 197 GLU A N 1
ATOM 1531 C CA . GLU A 1 197 ? -8.335 16.365 -5.889 1.00 49.25 197 GLU A CA 1
ATOM 1532 C C . GLU A 1 197 ? -9.560 16.801 -5.073 1.00 49.25 197 GLU A C 1
ATOM 1534 O O . GLU A 1 197 ? -10.375 15.908 -4.710 1.00 49.25 197 GLU A O 1
#

Radius of gyration: 25.0 Å; chains: 1; bounding box: 62×43×76 Å

pLDDT: mean 77.72, std 23.57, range [28.78, 98.44]

Organism: Mycena rosella (NCBI:txid1033263)

Sequence (197 aa):
PYRDEDVLLSLQLLAYLSKYPHVRQAFYKRRNGFHPASALALAAAKAAEIPEKPMPKAPEIAPASSSSRASTSAATALTSAASTSAAARPALETNVFSLVERFTFRPSSSETDLPNPPPKLPQEIQYWAGVIMRNACRKDDSRGGIRQCANMLCGRWEEYPREFAKCRRCRKAKYCGKECQSTAWSEGHRFWCSAKE

Foldseek 3Di:
DDDLVVLLVVLLVLLVQLLDLVSLVVQLDWDQDPDVVLVVVQVVVVVPPDPDDDDDDDDDDDDDDDDDDDDDDDDDDDDDDPPPPVPDPPRPGAGNLLVLLVQLDDDDPVQCPDPDHDDGRDPSSNVSSLSSLLSSQFFDVVLVRWGFASLSVPRDIDPHPPCFDADPFQSSGTHNDPVSVVVSCVSGCVSSRDGDD

Secondary structure (DSSP, 8-state):
---HHHHHHHHHHHHHHTTSHHHHHHHHS-BS-SSHHHHHHHHHHHHT----PPPPP------------------------------------B-HHHHHHHTT----HHHHTSSSPPP---HHHHHHHHHHHHHHTS-BGGGTTB-B-S-TTT-PBPSSTT-SEEPTTTS-SEESSHHHHHHHIIIIIHHH-----

InterPro domains:
  IPR002893 Zinc finger, MYND-type [PF01753] (154-193)
  IPR002893 Zinc finger, MYND-type [PS50865] (151-193)
  IPR051664 MYND-type zinc finger domain-containing protein [PTHR47442] (2-196)